Protein AF-A0A3B9J955-F1 (afdb_monomer)

Solvent-accessible surface area (backbone atoms only — not comparable to full-atom values): 14563 Å² total; per-residue (Å²): 108,70,69,57,52,50,30,52,55,47,22,48,53,43,47,52,30,45,74,72,68,44,49,67,67,52,26,60,61,41,48,75,82,28,93,56,52,72,60,93,78,62,42,24,24,39,87,41,79,37,23,53,52,38,15,40,46,40,42,71,52,51,47,56,53,36,51,45,70,68,68,47,76,81,84,42,76,90,57,52,86,76,79,72,83,64,54,72,67,55,45,49,50,51,44,53,50,49,53,52,50,39,59,46,17,71,23,66,65,25,52,50,51,35,53,51,51,50,51,51,46,42,68,72,73,25,51,70,57,49,53,51,51,50,49,59,56,53,52,30,71,52,86,53,96,87,56,55,73,66,58,44,49,52,40,34,50,56,50,52,49,49,50,51,50,52,50,50,52,51,48,50,51,48,54,65,47,53,75,36,72,79,54,43,40,68,78,71,50,64,74,90,41,68,66,61,27,35,47,69,56,69,44,35,64,45,51,33,47,55,58,1,35,56,58,17,22,72,76,31,70,93,59,33,33,48,74,66,86,66,17,78,39,17,70,85,42,32,57,64,68,46,53,74,67,31,70,70,52,48,43,55,70,38,95,84,48,85,61,75,70,77,103

Sequence (263 aa):
MVGLVGHLIWGGIQFIGLNTGHRDQLREIQEIFSVRGLVKNKRISGFTFEPSWLASQLATLYLPWLVAALLGRWTMDFRRSSVNGLSSLVNLFFLLASLAALLATYSRAGLAVTALAAGITVLIAGRPFLQSAWGWFLAGFRCSVTQSRLGWIQAAGGRALLIIVVVAVLAGAGIFLSDKGYIARLWTSDMSDFWGYVSSASLGPRLAYAAGAMPAFNANPLTGVGLGASGFWIYPNMPDELLMGQPEIAQALAPNSGLFPNP

Radius of gyration: 22.45 Å; Cα contacts (8 Å, |Δi|>4): 234; chains: 1; bounding box: 64×45×58 Å

pLDDT: mean 77.64, std 12.37, range [39.94, 95.12]

Structure (mmCIF, N/CA/C/O backbone):
data_AF-A0A3B9J955-F1
#
_entry.id   AF-A0A3B9J955-F1
#
loop_
_atom_site.group_PDB
_atom_site.id
_atom_site.type_symbol
_atom_site.label_atom_id
_atom_site.label_alt_id
_atom_site.label_comp_id
_atom_site.label_asym_id
_atom_site.label_entity_id
_atom_site.label_seq_id
_atom_site.pdbx_PDB_ins_code
_atom_site.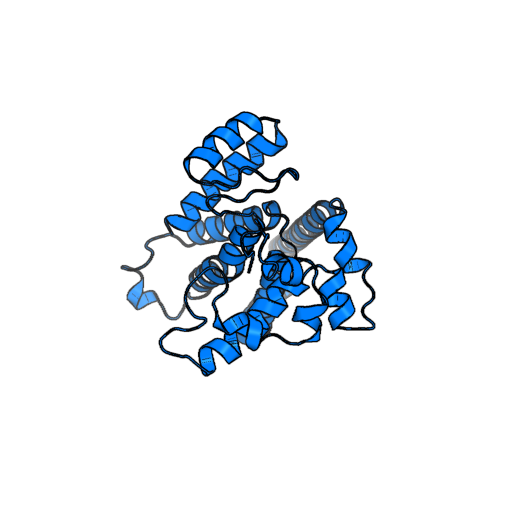Cartn_x
_atom_site.Cartn_y
_atom_site.Cartn_z
_atom_site.occupancy
_atom_site.B_iso_or_equiv
_atom_site.auth_seq_id
_atom_site.auth_comp_id
_atom_site.auth_asym_id
_atom_site.auth_atom_id
_atom_site.pdbx_PDB_model_num
ATOM 1 N N . MET A 1 1 ? -8.362 10.059 -8.387 1.00 70.44 1 MET A N 1
ATOM 2 C CA . MET A 1 1 ? -7.030 10.363 -7.810 1.00 70.44 1 MET A CA 1
ATOM 3 C C . MET A 1 1 ? -7.077 11.295 -6.594 1.00 70.44 1 MET A C 1
ATOM 5 O O . MET A 1 1 ? -6.192 11.175 -5.762 1.00 70.44 1 MET A O 1
ATOM 9 N N . VAL A 1 2 ? -8.089 12.165 -6.429 1.00 80.25 2 VAL A N 1
ATOM 10 C CA . VAL A 1 2 ? -8.189 13.091 -5.272 1.00 80.25 2 VAL A CA 1
ATOM 11 C C . VAL A 1 2 ? -8.091 12.374 -3.916 1.00 80.25 2 VAL A C 1
ATOM 13 O O . VAL A 1 2 ? -7.301 12.784 -3.073 1.00 80.25 2 VAL A O 1
ATOM 16 N N . GLY A 1 3 ? -8.802 11.252 -3.739 1.00 86.00 3 GLY A N 1
ATOM 17 C CA . GLY A 1 3 ? -8.707 10.438 -2.518 1.00 86.00 3 GLY A CA 1
ATOM 18 C C . GLY A 1 3 ? -7.288 9.930 -2.236 1.00 86.00 3 GLY A C 1
ATOM 19 O O . GLY A 1 3 ? -6.789 10.091 -1.127 1.00 86.00 3 GLY A O 1
ATOM 20 N N . LEU A 1 4 ? -6.595 9.401 -3.254 1.00 89.50 4 LEU A N 1
ATOM 21 C CA . LEU A 1 4 ? -5.204 8.949 -3.128 1.00 89.50 4 LEU A CA 1
ATOM 22 C C . LEU A 1 4 ? -4.278 10.087 -2.695 1.00 89.50 4 LEU A C 1
ATOM 24 O O . LEU A 1 4 ? -3.493 9.914 -1.770 1.00 89.50 4 LEU A O 1
ATOM 28 N N . VAL A 1 5 ? -4.384 11.249 -3.341 1.00 91.94 5 VAL A N 1
ATOM 29 C CA . VAL A 1 5 ? -3.576 12.428 -2.998 1.00 91.94 5 VAL A CA 1
ATOM 30 C C . VAL A 1 5 ? -3.794 12.813 -1.536 1.00 91.94 5 VAL A C 1
ATOM 32 O O . VAL A 1 5 ? -2.820 12.995 -0.810 1.00 91.94 5 VAL A O 1
ATOM 35 N N . GLY A 1 6 ? -5.049 12.842 -1.080 1.00 92.88 6 GLY A N 1
ATOM 36 C CA . GLY A 1 6 ? -5.376 13.071 0.326 1.00 92.88 6 GLY A CA 1
ATOM 37 C C . GLY A 1 6 ? -4.698 12.058 1.251 1.00 92.88 6 GLY A C 1
ATOM 38 O O . GLY A 1 6 ? -4.007 12.451 2.192 1.00 92.88 6 GLY A O 1
ATOM 39 N N . HIS A 1 7 ? -4.827 10.758 0.964 1.00 93.69 7 HIS A N 1
ATOM 40 C CA . HIS A 1 7 ? -4.182 9.710 1.762 1.00 93.69 7 HIS A CA 1
ATOM 41 C C . HIS A 1 7 ? -2.662 9.858 1.824 1.00 93.69 7 HIS A C 1
ATOM 43 O O . HIS A 1 7 ? -2.090 9.655 2.892 1.00 93.69 7 HIS A O 1
ATOM 49 N N . LEU A 1 8 ? -2.014 10.211 0.714 1.00 94.62 8 LEU A N 1
ATOM 50 C CA . LEU A 1 8 ? -0.560 10.358 0.653 1.00 94.62 8 LEU A CA 1
ATOM 51 C C . LEU A 1 8 ? -0.073 11.599 1.403 1.00 94.62 8 LEU A C 1
ATOM 53 O O . LEU A 1 8 ? 0.898 11.504 2.149 1.00 94.62 8 LEU A O 1
ATOM 57 N N . ILE A 1 9 ? -0.754 12.739 1.251 1.00 95.12 9 ILE A N 1
ATOM 58 C CA . ILE A 1 9 ? -0.397 13.978 1.955 1.00 95.12 9 ILE A CA 1
ATOM 59 C C . ILE A 1 9 ? -0.565 13.782 3.459 1.00 95.12 9 ILE A C 1
ATOM 61 O O . ILE A 1 9 ? 0.386 13.949 4.222 1.00 95.12 9 ILE A O 1
ATOM 65 N N . TRP A 1 10 ? -1.762 13.384 3.891 1.00 94.94 10 TRP A N 1
ATOM 66 C CA . TRP A 1 10 ? -2.041 13.237 5.313 1.00 94.94 10 TRP A CA 1
ATOM 67 C C . TRP A 1 10 ? -1.270 12.063 5.929 1.00 94.94 10 TRP A C 1
ATOM 69 O O . TRP A 1 10 ? -0.715 12.189 7.017 1.00 94.94 10 TRP A O 1
ATOM 79 N N . GLY A 1 11 ? -1.129 10.951 5.204 1.00 93.12 11 GLY A N 1
ATOM 80 C CA . GLY A 1 11 ? -0.279 9.833 5.612 1.00 93.12 11 GLY A CA 1
ATOM 81 C C . GLY A 1 11 ? 1.195 10.225 5.750 1.00 93.12 11 GLY A C 1
ATOM 82 O O . GLY A 1 11 ? 1.851 9.792 6.693 1.00 93.12 11 GLY A O 1
ATOM 83 N N . GLY A 1 12 ? 1.712 11.091 4.874 1.00 93.88 12 GLY A N 1
ATOM 84 C CA . GLY A 1 12 ? 3.063 11.646 4.986 1.00 93.88 12 GLY A CA 1
ATOM 85 C C . GLY A 1 12 ? 3.238 12.525 6.227 1.00 93.88 12 GLY A C 1
ATOM 86 O O . GLY A 1 12 ? 4.208 12.357 6.968 1.00 93.88 12 GLY A O 1
ATOM 87 N N . ILE A 1 13 ? 2.268 13.401 6.507 1.00 94.62 13 ILE A N 1
ATOM 88 C CA . ILE A 1 13 ? 2.248 14.234 7.722 1.00 94.62 13 ILE A CA 1
ATOM 89 C C . ILE A 1 13 ? 2.219 13.353 8.979 1.00 94.62 13 ILE A C 1
ATOM 91 O O . ILE A 1 13 ? 3.030 13.549 9.887 1.00 94.62 13 ILE A O 1
ATOM 95 N N . GLN A 1 14 ? 1.351 12.335 9.006 1.00 93.75 14 GLN A N 1
ATOM 96 C CA . GLN A 1 14 ? 1.303 11.352 10.089 1.00 93.75 14 GLN A CA 1
ATOM 97 C C . GLN A 1 14 ? 2.641 10.622 10.247 1.00 93.75 14 GLN A C 1
ATOM 99 O O . GLN A 1 14 ? 3.125 10.477 11.366 1.00 93.75 14 GLN A O 1
ATOM 104 N N . PHE A 1 15 ? 3.259 10.175 9.149 1.00 92.69 15 PHE A N 1
ATOM 105 C CA . PHE A 1 15 ? 4.535 9.462 9.194 1.00 92.69 15 PHE A CA 1
ATOM 106 C C . PHE A 1 15 ? 5.625 10.316 9.842 1.00 92.69 15 PHE A C 1
ATOM 108 O O . PHE A 1 15 ? 6.307 9.854 10.758 1.00 92.69 15 PHE A O 1
ATOM 115 N N . ILE A 1 16 ? 5.771 11.566 9.403 1.00 93.12 16 ILE A N 1
ATOM 116 C CA . ILE A 1 16 ? 6.787 12.478 9.935 1.00 93.12 16 ILE A CA 1
ATOM 117 C C . ILE A 1 16 ? 6.486 12.792 11.403 1.00 93.12 16 ILE A C 1
ATOM 119 O O . ILE A 1 16 ? 7.344 12.569 12.256 1.00 93.12 16 ILE A O 1
ATOM 123 N N . GLY A 1 17 ? 5.270 13.242 11.723 1.00 91.81 17 GLY A N 1
ATOM 124 C CA . GLY A 1 17 ? 4.927 13.664 13.083 1.00 91.81 17 GLY A CA 1
ATOM 125 C C . GLY A 1 17 ? 4.968 12.523 14.108 1.00 91.81 17 GLY A C 1
ATOM 126 O O . GLY A 1 17 ? 5.446 12.718 15.224 1.00 91.81 17 GLY A O 1
ATOM 127 N N . LEU A 1 18 ? 4.574 11.299 13.737 1.00 90.62 18 LEU A N 1
ATOM 128 C CA . LEU A 1 18 ? 4.667 10.134 14.630 1.00 90.62 18 LEU A CA 1
ATOM 129 C C . LEU A 1 18 ? 6.119 9.711 14.905 1.00 90.62 18 LEU A C 1
ATOM 131 O O . LEU A 1 18 ? 6.402 9.147 15.967 1.00 90.62 18 LEU A O 1
ATOM 135 N N . ASN A 1 19 ? 7.040 9.968 13.972 1.00 89.06 19 ASN A N 1
ATOM 136 C CA . ASN A 1 19 ? 8.459 9.669 14.154 1.00 89.06 19 ASN A CA 1
ATOM 137 C C . ASN A 1 19 ? 9.224 10.792 14.869 1.00 89.06 19 ASN A C 1
ATOM 139 O O . ASN A 1 19 ? 10.205 10.488 15.543 1.00 89.06 19 ASN A O 1
ATOM 143 N N . THR A 1 20 ? 8.748 12.039 14.807 1.00 90.94 20 THR A N 1
ATOM 144 C CA . THR A 1 20 ? 9.353 13.203 15.486 1.00 90.94 20 THR A CA 1
ATOM 145 C C . THR A 1 20 ? 8.732 13.539 16.847 1.00 90.94 20 THR A C 1
ATOM 147 O O . THR A 1 20 ? 9.185 14.472 17.498 1.00 90.94 20 THR A O 1
ATOM 150 N N . GLY A 1 21 ? 7.725 12.786 17.305 1.00 88.69 21 GLY A N 1
ATOM 151 C CA . GLY A 1 21 ? 7.144 12.931 18.649 1.00 88.69 21 GLY A CA 1
ATOM 152 C C . GLY A 1 21 ? 5.895 13.816 18.740 1.00 88.69 21 GLY A C 1
ATOM 153 O O . GLY A 1 21 ? 5.381 14.017 19.833 1.00 88.69 21 GLY A O 1
ATOM 154 N N . HIS A 1 22 ? 5.344 14.272 17.617 1.00 91.19 22 HIS A N 1
ATOM 155 C CA . HIS A 1 22 ? 4.172 15.157 17.550 1.00 91.19 22 HIS A CA 1
ATOM 156 C C . HIS A 1 22 ? 2.839 14.386 17.551 1.00 91.19 22 HIS A C 1
ATOM 158 O O . HIS A 1 22 ? 1.935 14.660 16.761 1.00 91.19 22 HIS A O 1
ATOM 164 N N . ARG A 1 23 ? 2.718 13.339 18.379 1.00 90.06 23 ARG A N 1
ATOM 165 C CA . ARG A 1 23 ? 1.520 12.478 18.369 1.00 90.06 23 ARG A CA 1
ATOM 166 C C . ARG A 1 23 ? 0.262 13.245 18.768 1.00 90.06 23 ARG A C 1
ATOM 168 O O . ARG A 1 23 ? -0.776 13.011 18.156 1.00 90.06 23 ARG A O 1
ATOM 175 N N . ASP A 1 24 ? 0.337 14.076 19.801 1.00 89.56 24 ASP A N 1
ATOM 176 C CA . ASP A 1 24 ? -0.857 14.691 20.383 1.00 89.56 24 ASP A CA 1
ATOM 177 C C . ASP A 1 24 ? -1.499 15.681 19.410 1.00 89.56 24 ASP A C 1
ATOM 179 O O . ASP A 1 24 ? -2.698 15.581 19.162 1.00 89.56 24 ASP A O 1
ATOM 183 N N . GLN A 1 25 ? -0.690 16.499 18.726 1.00 91.81 25 GLN A N 1
ATOM 184 C CA . GLN A 1 25 ? -1.178 17.414 17.688 1.00 91.81 25 GLN A CA 1
ATOM 185 C C . GLN A 1 25 ? -1.801 16.651 16.513 1.00 91.81 25 GLN A C 1
ATOM 187 O O . GLN A 1 25 ? -2.858 17.013 16.001 1.00 91.81 25 GLN A O 1
ATOM 192 N N . LEU A 1 26 ? -1.159 15.561 16.077 1.00 92.06 26 LEU A N 1
ATOM 193 C CA . LEU A 1 26 ? -1.706 14.743 14.997 1.00 92.06 26 LEU A CA 1
ATOM 194 C C . LEU A 1 26 ? -3.015 14.056 15.403 1.00 92.06 26 LEU A C 1
ATOM 196 O O . LEU A 1 26 ? -3.885 13.859 14.555 1.00 92.06 26 LEU A O 1
ATOM 200 N N . ARG A 1 27 ? -3.150 13.663 16.674 1.00 89.31 27 ARG A N 1
ATOM 201 C CA . ARG A 1 27 ? -4.372 13.054 17.202 1.00 89.31 27 ARG A CA 1
ATOM 202 C C . ARG A 1 27 ? -5.512 14.065 17.210 1.00 89.31 27 ARG A C 1
ATOM 204 O O . ARG A 1 27 ? -6.573 13.721 16.708 1.00 89.31 27 ARG A O 1
ATOM 211 N N . GLU A 1 28 ? -5.276 15.281 17.695 1.00 90.88 28 GLU A N 1
ATOM 212 C CA . GLU A 1 28 ? -6.280 16.353 17.689 1.00 90.88 28 GLU A CA 1
ATOM 213 C C . GLU A 1 28 ? -6.815 16.604 16.276 1.00 90.88 28 GLU A C 1
ATOM 215 O O . GLU A 1 28 ? -8.023 16.643 16.071 1.00 90.88 28 GLU A O 1
ATOM 220 N N . ILE A 1 29 ? -5.928 16.673 15.277 1.00 90.56 29 ILE A N 1
ATOM 221 C CA . ILE A 1 29 ? -6.333 16.840 13.874 1.00 90.56 29 ILE A CA 1
ATOM 222 C C . ILE A 1 29 ? -7.110 15.617 13.364 1.00 90.56 29 ILE A C 1
ATOM 224 O O . ILE A 1 29 ? -8.123 15.774 12.686 1.00 90.56 29 ILE A O 1
ATOM 228 N N . GLN A 1 30 ? -6.653 14.398 13.675 1.00 88.88 30 GLN A N 1
ATOM 229 C CA . GLN A 1 30 ? -7.325 13.160 13.261 1.00 88.88 30 GLN A CA 1
ATOM 230 C C . GLN A 1 30 ? -8.743 13.067 13.843 1.00 88.88 30 GLN A C 1
ATOM 232 O O . GLN A 1 30 ? -9.658 12.606 13.162 1.00 88.88 30 GLN A O 1
ATOM 237 N N . GLU A 1 31 ? -8.932 13.515 15.082 1.00 89.50 31 GLU A N 1
ATOM 238 C CA . GLU A 1 31 ? -10.207 13.454 15.804 1.00 89.50 31 GLU A CA 1
ATOM 239 C C . GLU A 1 31 ? -11.261 14.429 15.258 1.00 89.50 31 GLU A C 1
ATOM 241 O O . GLU A 1 31 ? -12.451 14.214 15.478 1.00 89.50 31 GLU A O 1
ATOM 246 N N . ILE A 1 32 ? -10.865 15.415 14.440 1.00 89.31 32 ILE A N 1
ATOM 247 C CA . ILE A 1 32 ? -11.804 16.294 13.716 1.00 89.31 32 ILE A CA 1
ATOM 248 C C . ILE A 1 32 ? -12.674 15.492 12.734 1.00 89.31 32 ILE A C 1
ATOM 250 O O . ILE A 1 32 ? -13.824 15.854 12.488 1.00 89.31 32 ILE A O 1
ATOM 254 N N . PHE A 1 33 ? -12.145 14.407 12.157 1.00 86.50 33 PHE A N 1
ATOM 255 C CA . PHE A 1 33 ? -12.839 13.628 11.121 1.00 86.50 33 PHE A CA 1
ATOM 256 C C . PHE A 1 33 ? -12.856 12.109 11.365 1.00 86.50 33 PHE A C 1
ATOM 258 O O . PHE A 1 33 ? -13.441 11.375 10.569 1.00 86.50 33 PHE A O 1
ATOM 265 N N . SER A 1 34 ? -12.235 11.605 12.436 1.00 83.12 34 SER A N 1
ATOM 266 C CA . SER A 1 34 ? -12.202 10.178 12.782 1.00 83.12 34 SER A CA 1
ATOM 267 C C . SER A 1 34 ? -12.346 9.966 14.285 1.00 83.12 34 SER A C 1
ATOM 269 O O . SER A 1 34 ? -11.490 10.367 15.062 1.00 83.12 34 SER A O 1
ATOM 271 N N . VAL A 1 35 ? -13.381 9.228 14.692 1.00 81.19 35 VAL A N 1
ATOM 272 C CA . VAL A 1 35 ? -13.652 8.900 16.109 1.00 81.19 35 VAL A CA 1
ATOM 273 C C . VAL A 1 35 ? -12.543 8.036 16.722 1.00 81.19 35 VAL A C 1
ATOM 275 O O . VAL A 1 35 ? -12.249 8.105 17.913 1.00 81.19 35 VAL A O 1
ATOM 278 N N . ARG A 1 36 ? -11.899 7.207 15.898 1.00 72.62 36 ARG A N 1
ATOM 279 C CA . ARG A 1 36 ? -10.735 6.416 16.287 1.00 72.62 36 ARG A CA 1
ATOM 280 C C . ARG A 1 36 ? -9.501 7.260 16.016 1.00 72.62 36 ARG A C 1
ATOM 282 O O . ARG A 1 36 ? -9.126 7.446 14.858 1.00 72.62 36 ARG A O 1
ATOM 289 N N . GLY A 1 37 ? -8.916 7.815 17.072 1.00 78.75 37 GLY A N 1
ATOM 290 C CA . GLY A 1 37 ? -7.660 8.558 16.992 1.00 78.75 37 GLY A CA 1
ATOM 291 C C . GLY A 1 37 ? -6.485 7.697 16.497 1.00 78.75 37 GLY A C 1
ATOM 292 O O . GLY A 1 37 ? -6.635 6.569 16.020 1.00 78.75 37 GLY A O 1
ATOM 293 N N . LEU A 1 38 ? -5.262 8.215 16.619 1.00 82.56 38 LEU A N 1
ATOM 294 C CA . LEU A 1 38 ? -4.073 7.550 16.075 1.00 82.56 38 LEU A CA 1
ATOM 295 C C . LEU A 1 38 ? -3.648 6.308 16.869 1.00 82.56 38 LEU A C 1
ATOM 297 O O . LEU A 1 38 ? -3.547 6.313 18.096 1.00 82.56 38 LEU A O 1
ATOM 301 N N . VAL A 1 39 ? -3.293 5.244 16.144 1.00 78.06 39 VAL A N 1
ATOM 302 C CA . VAL A 1 39 ? -2.825 3.983 16.737 1.00 78.06 39 VAL A CA 1
ATOM 303 C C . VAL A 1 39 ? -1.480 4.179 17.451 1.00 78.06 39 VAL A C 1
ATOM 305 O O . VAL A 1 39 ? -0.583 4.876 16.964 1.00 78.06 39 VAL A O 1
ATOM 308 N N . LYS A 1 40 ? -1.290 3.491 18.588 1.00 71.31 40 LYS A N 1
ATOM 309 C CA . LYS A 1 40 ? -0.097 3.613 19.448 1.00 71.31 40 LYS A CA 1
ATOM 310 C C . LYS A 1 40 ? 1.244 3.243 18.780 1.00 71.31 40 LYS A C 1
ATOM 312 O O . LYS A 1 40 ? 2.287 3.703 19.241 1.00 71.31 40 LYS A O 1
ATOM 317 N N . ASN A 1 41 ? 1.243 2.573 17.629 1.00 75.81 41 ASN A N 1
ATOM 318 C CA . ASN A 1 41 ? 2.437 1.939 17.049 1.00 75.81 41 ASN A CA 1
ATOM 319 C C . ASN A 1 41 ? 3.112 2.731 15.909 1.00 75.81 41 ASN A C 1
ATOM 321 O O . ASN A 1 41 ? 3.697 2.122 15.018 1.00 75.81 41 ASN A O 1
ATOM 325 N N . LYS A 1 42 ? 3.007 4.070 15.897 1.00 84.25 42 LYS A N 1
ATOM 326 C CA . LYS A 1 42 ? 3.572 4.948 14.843 1.00 84.25 42 LYS A CA 1
ATOM 327 C C . LYS A 1 42 ? 3.167 4.539 13.410 1.00 84.25 42 LYS A C 1
ATOM 329 O O . LYS A 1 42 ? 3.936 4.684 12.467 1.00 84.25 42 LYS A O 1
ATOM 334 N N . ARG A 1 43 ? 1.961 3.983 13.265 1.00 87.75 43 ARG A N 1
ATOM 335 C CA . ARG A 1 43 ? 1.381 3.533 11.993 1.00 87.75 43 ARG A CA 1
ATOM 336 C C . ARG A 1 43 ? 0.581 4.662 11.371 1.00 87.75 43 ARG A C 1
ATOM 338 O O . ARG A 1 43 ? -0.171 5.317 12.092 1.00 87.75 43 ARG A O 1
ATOM 345 N N . ILE A 1 44 ? 0.675 4.821 10.057 1.00 91.69 44 ILE A N 1
ATOM 346 C CA . ILE A 1 44 ? -0.154 5.795 9.340 1.00 91.69 44 ILE A CA 1
ATOM 347 C C . ILE A 1 44 ? -1.489 5.173 8.931 1.00 91.69 44 ILE A C 1
ATOM 349 O O . ILE A 1 44 ? -1.536 4.015 8.515 1.00 91.69 44 ILE A O 1
ATOM 353 N N . SER A 1 45 ? -2.568 5.940 9.043 1.00 90.06 45 SER A N 1
ATOM 354 C CA . SER A 1 45 ? -3.918 5.577 8.594 1.00 90.06 45 SER A CA 1
ATOM 355 C C . SER A 1 45 ? -4.429 6.469 7.465 1.00 90.06 45 SER A C 1
ATOM 357 O O . SER A 1 45 ? -5.426 6.138 6.819 1.00 90.06 45 SER A O 1
ATOM 359 N N . GLY A 1 46 ? -3.760 7.591 7.188 1.00 90.88 46 GLY A N 1
ATOM 360 C CA . GLY A 1 46 ? -4.310 8.631 6.328 1.00 90.88 46 GLY A CA 1
ATOM 361 C C . GLY A 1 46 ? -5.732 8.986 6.780 1.00 90.88 46 GLY A C 1
ATOM 362 O O . GLY A 1 46 ? -6.015 9.064 7.974 1.00 90.88 46 GLY A O 1
ATOM 363 N N . PHE A 1 47 ? -6.637 9.179 5.819 1.00 90.38 47 PHE A N 1
ATOM 364 C CA . PHE A 1 47 ? -8.055 9.457 6.086 1.00 90.38 47 PHE A CA 1
ATOM 365 C C . PHE A 1 47 ? -8.895 8.221 6.437 1.00 90.38 47 PHE A C 1
ATOM 367 O O . PHE A 1 47 ? -10.107 8.325 6.581 1.00 90.38 47 PHE A O 1
ATOM 374 N N . THR A 1 48 ? -8.286 7.040 6.548 1.00 87.19 48 THR A N 1
ATOM 375 C CA . THR A 1 48 ? -9.030 5.836 6.936 1.00 87.19 48 THR A CA 1
ATOM 376 C C . THR A 1 48 ? -9.089 5.681 8.452 1.00 87.19 48 THR A C 1
ATOM 378 O O . THR A 1 48 ? -8.242 6.197 9.184 1.00 87.19 48 THR A O 1
ATOM 381 N N . PHE A 1 49 ? -10.083 4.920 8.911 1.00 82.69 49 PHE A N 1
ATOM 382 C CA . PHE A 1 49 ? -10.308 4.628 10.325 1.00 82.69 49 PHE A CA 1
ATOM 383 C C . PHE A 1 49 ? -9.161 3.830 10.968 1.00 82.69 49 PHE A C 1
ATOM 385 O O . PHE A 1 49 ? -8.873 3.984 12.153 1.00 82.69 49 PHE A O 1
ATOM 392 N N . GLU A 1 50 ? -8.469 2.991 10.189 1.00 84.31 50 GLU A N 1
ATOM 393 C CA . GLU A 1 50 ? -7.321 2.209 10.642 1.00 84.31 50 GLU A CA 1
ATOM 394 C C . GLU A 1 50 ? -6.202 2.152 9.593 1.00 84.31 50 GLU A C 1
ATOM 396 O O . GLU A 1 50 ? -6.482 2.026 8.403 1.00 84.31 50 GLU A O 1
ATOM 401 N N . PRO A 1 51 ? -4.924 2.044 10.005 1.00 87.38 51 PRO A N 1
ATOM 402 C CA . PRO A 1 51 ? -3.806 1.771 9.091 1.00 87.38 51 PRO A CA 1
ATOM 403 C C . PRO A 1 51 ? -4.036 0.584 8.153 1.00 87.38 51 PRO A C 1
ATOM 405 O O . PRO A 1 51 ? -3.597 0.554 7.006 1.00 87.38 51 PRO A O 1
ATOM 408 N N . SER A 1 52 ? -4.734 -0.422 8.661 1.00 83.69 52 SER A N 1
ATOM 409 C CA . SER A 1 52 ? -5.018 -1.649 7.944 1.00 83.69 52 SER A CA 1
ATOM 410 C C . SER A 1 52 ? -6.021 -1.446 6.794 1.00 83.69 52 SER A C 1
ATOM 412 O O . SER A 1 52 ? -5.936 -2.178 5.810 1.00 83.69 52 SER A O 1
ATOM 414 N N . TRP A 1 53 ? -6.911 -0.450 6.896 1.00 85.56 53 TRP A N 1
ATOM 415 C CA . TRP A 1 53 ? -7.897 -0.080 5.876 1.00 85.56 53 TRP A CA 1
ATOM 416 C C . TRP A 1 53 ? -7.250 0.721 4.755 1.00 85.56 53 TRP A C 1
ATOM 418 O O . TRP A 1 53 ? -7.488 0.426 3.585 1.00 85.56 53 TRP A O 1
ATOM 428 N N . LEU A 1 54 ? -6.374 1.674 5.098 1.00 89.88 54 LEU A N 1
ATOM 429 C CA . LEU A 1 54 ? -5.546 2.366 4.110 1.00 89.88 54 LEU A CA 1
ATOM 430 C C . LEU A 1 54 ? -4.759 1.359 3.270 1.00 89.88 54 LEU A C 1
ATOM 432 O O . LEU A 1 54 ? -4.755 1.442 2.046 1.00 89.88 54 LEU A O 1
ATOM 436 N N . ALA A 1 55 ? -4.142 0.373 3.921 1.00 89.06 55 ALA A N 1
ATOM 437 C CA . ALA A 1 55 ? -3.402 -0.665 3.223 1.00 89.06 55 ALA A CA 1
ATOM 438 C C . ALA A 1 55 ? -4.280 -1.460 2.250 1.00 89.06 55 ALA A C 1
ATOM 440 O O . ALA A 1 55 ? -3.868 -1.689 1.116 1.00 89.06 55 ALA A O 1
ATOM 441 N N . SER A 1 56 ? -5.493 -1.840 2.666 1.00 83.56 56 SER A N 1
ATOM 442 C CA . SER A 1 56 ? -6.444 -2.525 1.788 1.00 83.56 56 SER A CA 1
ATOM 443 C C . SER A 1 56 ? -6.835 -1.653 0.595 1.00 83.56 56 SER A C 1
ATOM 445 O O . SER A 1 56 ? -6.765 -2.132 -0.529 1.00 83.56 56 SER A O 1
ATOM 447 N N . GLN A 1 57 ? -7.164 -0.372 0.799 1.00 87.56 57 GLN A N 1
ATOM 448 C CA . GLN A 1 57 ? -7.507 0.542 -0.301 1.00 87.56 57 GLN A CA 1
ATOM 449 C C . GLN A 1 57 ? -6.342 0.744 -1.280 1.00 87.56 57 GLN A C 1
ATOM 451 O O . GLN A 1 57 ? -6.546 0.779 -2.493 1.00 87.56 57 GLN A O 1
ATOM 456 N N . LEU A 1 58 ? -5.109 0.854 -0.778 1.00 90.56 58 LEU A N 1
ATOM 457 C CA . LEU A 1 58 ? -3.920 0.913 -1.629 1.00 90.56 58 LEU A CA 1
ATOM 458 C C . LEU A 1 58 ? -3.768 -0.379 -2.443 1.00 90.56 58 LEU A C 1
ATOM 460 O O . LEU A 1 58 ? -3.578 -0.303 -3.654 1.00 90.56 58 LEU A O 1
ATOM 464 N N . ALA A 1 59 ? -3.904 -1.539 -1.798 1.00 87.50 59 ALA A N 1
ATOM 465 C CA . ALA A 1 59 ? -3.725 -2.852 -2.412 1.00 87.50 59 ALA A CA 1
ATOM 466 C C . ALA A 1 59 ? -4.777 -3.182 -3.482 1.00 87.50 59 ALA A C 1
ATOM 468 O O . ALA A 1 59 ? -4.426 -3.678 -4.550 1.00 87.50 59 ALA A O 1
ATOM 469 N N . THR A 1 60 ? -6.058 -2.932 -3.201 1.00 81.69 60 THR A N 1
ATOM 470 C CA . THR A 1 60 ? -7.171 -3.378 -4.056 1.00 81.69 60 THR A CA 1
ATOM 471 C C . THR A 1 60 ? -7.609 -2.330 -5.066 1.00 81.69 60 THR A C 1
ATOM 473 O O . THR A 1 60 ? -7.989 -2.685 -6.180 1.00 81.69 60 THR A O 1
ATOM 476 N N . LEU A 1 61 ? -7.554 -1.047 -4.703 1.00 84.75 61 LEU A N 1
ATOM 477 C CA . LEU A 1 61 ? -8.007 0.039 -5.563 1.00 84.75 61 LEU A CA 1
ATOM 478 C C . LEU A 1 61 ? -6.816 0.714 -6.242 1.00 84.75 61 LEU A C 1
ATOM 480 O O . LEU A 1 61 ? -6.657 0.617 -7.453 1.00 84.75 61 LEU A O 1
ATOM 484 N N . TYR A 1 62 ? -5.958 1.405 -5.495 1.00 88.69 62 TYR A N 1
ATOM 485 C CA . TYR A 1 62 ? -5.033 2.355 -6.119 1.00 88.69 62 TYR A CA 1
ATOM 486 C C . TYR A 1 62 ? -3.879 1.699 -6.890 1.00 88.69 62 TYR A C 1
ATOM 488 O O 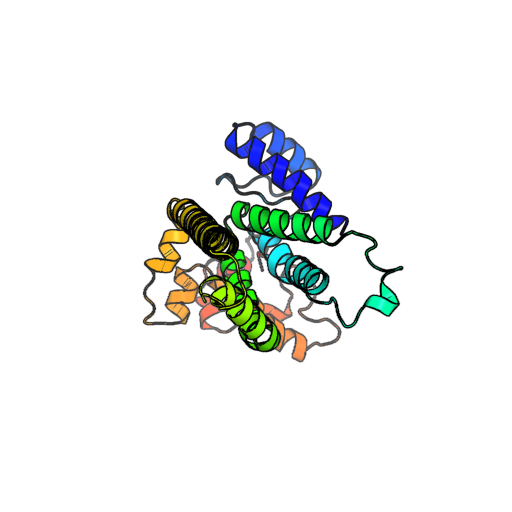. TYR A 1 62 ? -3.601 2.106 -8.020 1.00 88.69 62 TYR A O 1
ATOM 496 N N . LEU A 1 63 ? -3.215 0.689 -6.320 1.00 89.19 63 LEU A N 1
ATOM 497 C CA . LEU A 1 63 ? -2.046 0.056 -6.941 1.00 89.19 63 LEU A CA 1
ATOM 498 C C . LEU A 1 63 ? -2.373 -0.625 -8.283 1.00 89.19 63 LEU A C 1
ATOM 500 O O . LEU A 1 63 ? -1.649 -0.349 -9.243 1.00 89.19 63 LEU A O 1
ATOM 504 N N . PRO A 1 64 ? -3.451 -1.425 -8.427 1.00 85.19 64 PRO A N 1
ATOM 505 C CA . PRO A 1 64 ? -3.809 -2.016 -9.717 1.00 85.19 64 PRO A CA 1
ATOM 506 C C . PRO A 1 64 ? -4.038 -0.967 -10.810 1.00 85.19 64 PRO A C 1
ATOM 508 O O . PRO A 1 64 ? -3.520 -1.112 -11.917 1.00 85.19 64 PRO A O 1
ATOM 511 N N . TRP A 1 65 ? -4.739 0.130 -10.492 1.00 82.81 65 TRP A N 1
ATOM 512 C CA . TRP A 1 65 ? -4.982 1.224 -11.440 1.00 82.81 65 TRP A CA 1
ATOM 513 C C . TRP A 1 65 ? -3.696 1.959 -11.835 1.00 82.81 65 TRP A C 1
ATOM 515 O O . TRP A 1 65 ? -3.512 2.272 -13.011 1.00 82.81 65 TRP A O 1
ATOM 525 N N . LEU A 1 66 ? -2.789 2.213 -10.886 1.00 85.62 66 LEU A N 1
ATOM 526 C CA . LEU A 1 66 ? -1.504 2.869 -11.158 1.00 85.62 66 LEU A CA 1
ATOM 527 C C . LEU A 1 66 ? -0.583 1.989 -12.011 1.00 85.62 66 LEU A C 1
ATOM 529 O O . LEU A 1 66 ? 0.037 2.478 -12.957 1.00 85.62 66 LEU A O 1
ATOM 533 N N . VAL A 1 67 ? -0.533 0.686 -11.725 1.00 82.25 67 VAL A N 1
ATOM 534 C CA . VAL A 1 67 ? 0.222 -0.288 -12.524 1.00 82.25 67 VAL A CA 1
ATOM 535 C C . VAL A 1 67 ? -0.361 -0.390 -13.934 1.00 82.25 67 VAL A C 1
ATOM 537 O O . VAL A 1 67 ? 0.385 -0.287 -14.908 1.00 82.25 67 VAL A O 1
ATOM 540 N N . ALA A 1 68 ? -1.685 -0.507 -14.067 1.00 78.12 68 ALA A N 1
ATOM 541 C CA . ALA A 1 68 ? -2.352 -0.531 -15.366 1.00 78.12 68 ALA A CA 1
ATOM 542 C C . ALA A 1 68 ? -2.095 0.755 -16.172 1.00 78.12 68 ALA A C 1
ATOM 544 O O . ALA A 1 68 ? -1.812 0.682 -17.366 1.00 78.12 68 ALA A O 1
ATOM 545 N N . ALA A 1 69 ? -2.113 1.925 -15.526 1.00 76.69 69 ALA A N 1
ATOM 546 C CA . ALA A 1 69 ? -1.819 3.206 -16.171 1.00 76.69 69 ALA A CA 1
ATOM 547 C C . ALA A 1 69 ? -0.363 3.321 -16.663 1.00 76.69 69 ALA A C 1
ATOM 549 O O . ALA A 1 69 ? -0.100 3.998 -17.658 1.00 76.69 69 ALA A O 1
ATOM 550 N N . LEU A 1 70 ? 0.589 2.666 -15.990 1.00 76.12 70 LEU A N 1
ATOM 551 C CA . LEU A 1 70 ? 2.002 2.652 -16.386 1.00 76.12 70 LEU A CA 1
ATOM 552 C C . LEU A 1 70 ? 2.302 1.622 -17.484 1.00 76.12 70 LEU A C 1
ATOM 554 O O . LEU A 1 70 ? 3.089 1.912 -18.391 1.00 76.12 70 LEU A O 1
ATOM 558 N N . LEU A 1 71 ? 1.683 0.440 -17.408 1.00 73.06 71 LEU A N 1
ATOM 559 C CA . LEU A 1 71 ? 1.914 -0.676 -18.333 1.00 73.06 71 LEU A CA 1
ATOM 560 C C . LEU A 1 71 ? 1.068 -0.593 -19.612 1.00 73.06 71 LEU A C 1
ATOM 562 O O . LEU A 1 71 ? 1.510 -1.046 -20.666 1.00 73.06 71 LEU A O 1
ATOM 566 N N . GLY A 1 72 ? -0.126 0.002 -19.548 1.00 64.94 72 GLY A N 1
ATOM 567 C CA . GLY A 1 72 ? -1.128 0.056 -20.621 1.00 64.94 72 GLY A CA 1
ATOM 568 C C . GLY A 1 72 ? -0.797 0.983 -21.796 1.00 64.94 72 GLY A C 1
ATOM 569 O O . GLY A 1 72 ? -1.692 1.633 -22.332 1.00 64.94 72 GLY A O 1
ATOM 570 N N . ARG A 1 73 ? 0.471 1.049 -22.221 1.00 54.94 73 ARG A N 1
ATOM 571 C CA . ARG A 1 73 ? 0.944 1.901 -23.327 1.00 54.94 73 ARG A CA 1
ATOM 572 C C . ARG A 1 73 ? 0.341 1.564 -24.702 1.00 54.94 73 ARG A C 1
ATOM 574 O O . ARG A 1 73 ? 0.529 2.353 -25.612 1.00 54.94 73 ARG A O 1
ATOM 581 N N . TRP A 1 74 ? -0.364 0.440 -24.862 1.00 45.69 74 TRP A N 1
ATOM 582 C CA . TRP A 1 74 ? -0.790 -0.061 -26.179 1.00 45.69 74 TRP A CA 1
ATOM 583 C C . TRP A 1 74 ? -2.299 0.010 -26.473 1.00 45.69 74 TRP A C 1
ATOM 585 O O . TRP A 1 74 ? -2.673 0.050 -27.638 1.00 45.69 74 TRP A O 1
ATOM 595 N N . THR A 1 75 ? -3.182 0.066 -25.472 1.00 44.44 75 THR A N 1
ATOM 596 C CA . THR A 1 75 ? -4.649 -0.008 -25.685 1.00 44.44 75 THR A CA 1
ATOM 597 C C . THR A 1 75 ? -5.408 1.295 -25.422 1.00 44.44 75 THR A C 1
ATOM 599 O O . THR A 1 75 ? -6.598 1.375 -25.708 1.00 44.44 75 THR A O 1
ATOM 602 N N . MET A 1 76 ? -4.755 2.332 -24.888 1.00 42.75 76 MET A N 1
ATOM 603 C CA . MET A 1 76 ? -5.425 3.545 -24.385 1.00 42.75 76 MET A CA 1
ATOM 604 C C . MET A 1 76 ? -4.926 4.852 -25.022 1.00 42.75 76 MET A C 1
ATOM 606 O O . MET A 1 76 ? -5.277 5.931 -24.546 1.00 42.75 76 MET A O 1
ATOM 610 N N . ASP A 1 77 ? -4.162 4.796 -26.117 1.00 43.56 77 ASP A N 1
ATOM 611 C CA . ASP A 1 77 ? -3.737 6.008 -26.838 1.00 43.56 77 ASP A CA 1
ATOM 612 C C . ASP A 1 77 ? -4.921 6.764 -27.478 1.00 43.56 77 ASP A C 1
ATOM 614 O O . ASP A 1 77 ? -4.874 7.985 -27.591 1.00 43.56 77 ASP A O 1
ATOM 618 N N . PHE A 1 78 ? -6.045 6.091 -27.758 1.00 39.94 78 PHE A N 1
ATOM 619 C CA . PHE A 1 78 ? -7.258 6.721 -28.304 1.00 39.94 78 PHE A CA 1
ATOM 620 C C . PHE A 1 78 ? -8.134 7.447 -27.253 1.00 39.94 78 PHE A C 1
ATOM 622 O O . PHE A 1 78 ? -8.900 8.342 -27.594 1.00 39.94 78 PHE A O 1
ATOM 629 N N . ARG A 1 79 ? -8.020 7.119 -25.953 1.00 42.12 79 ARG A N 1
ATOM 630 C CA . ARG A 1 79 ? -8.785 7.761 -24.847 1.00 42.12 79 ARG A CA 1
ATOM 631 C C . ARG A 1 79 ? -7.939 8.692 -23.970 1.00 42.12 79 ARG A C 1
ATOM 633 O O . ARG A 1 79 ? -8.417 9.210 -22.955 1.00 42.12 79 ARG A O 1
ATOM 640 N N . ARG A 1 80 ? -6.681 8.914 -24.360 1.00 44.16 80 ARG A N 1
ATOM 641 C CA . ARG A 1 80 ? -5.627 9.550 -23.555 1.00 44.16 80 ARG A CA 1
ATOM 642 C C . ARG A 1 80 ? -5.925 10.996 -23.141 1.00 44.16 80 ARG A C 1
ATOM 644 O O . ARG A 1 80 ? -5.349 11.465 -22.166 1.00 44.16 80 ARG A O 1
ATOM 651 N N . SER A 1 81 ? -6.854 11.677 -23.816 1.00 43.59 81 SER A N 1
ATOM 652 C CA . SER A 1 81 ? -7.162 13.083 -23.527 1.00 43.59 81 SER A CA 1
ATOM 653 C C . SER A 1 81 ? -8.207 13.320 -22.427 1.00 43.59 81 SER A C 1
ATOM 655 O O . SER A 1 81 ? -8.353 14.466 -22.017 1.00 43.59 81 SER A O 1
ATOM 657 N N . SER A 1 82 ? -8.947 12.310 -21.944 1.00 42.28 82 SER A N 1
ATOM 658 C CA . SER A 1 82 ? -10.141 12.595 -21.118 1.00 42.28 82 SER A CA 1
ATOM 659 C C . SER A 1 82 ? -10.141 12.035 -19.689 1.00 42.28 82 SER A C 1
ATOM 661 O O . SER A 1 82 ? -10.804 12.621 -18.842 1.00 42.28 82 SER A O 1
ATOM 663 N N . VAL A 1 83 ? -9.397 10.966 -19.359 1.00 50.09 83 VAL A N 1
ATOM 664 C CA . VAL A 1 83 ? -9.644 10.268 -18.071 1.00 50.09 83 VAL A CA 1
ATOM 665 C C . VAL A 1 83 ? -8.544 10.419 -17.015 1.00 50.09 83 VAL A C 1
ATOM 667 O O . VAL A 1 83 ? -8.860 10.287 -15.841 1.00 50.09 83 VAL A O 1
ATOM 670 N N . ASN A 1 84 ? -7.287 10.746 -17.352 1.00 51.03 84 ASN A N 1
ATOM 671 C CA . ASN A 1 84 ? -6.280 10.972 -16.297 1.00 51.03 84 ASN A CA 1
ATOM 672 C C . ASN A 1 84 ? -5.193 12.022 -16.549 1.00 51.03 84 ASN A C 1
ATOM 674 O O . ASN A 1 84 ? -4.528 12.317 -15.572 1.00 51.03 84 ASN A O 1
ATOM 678 N N . GLY A 1 85 ? -4.991 12.589 -17.750 1.00 54.44 85 GLY A N 1
ATOM 679 C CA . GLY A 1 85 ? -4.164 13.794 -18.023 1.00 54.44 85 GLY A CA 1
ATOM 680 C C . GLY A 1 85 ? -2.713 13.878 -17.486 1.00 54.44 85 GLY A C 1
ATOM 681 O O . GLY A 1 85 ? -2.004 14.829 -17.794 1.00 54.44 85 GLY A O 1
ATOM 682 N N . LEU A 1 86 ? -2.255 12.921 -16.681 1.00 62.41 86 LEU A N 1
ATOM 683 C CA . LEU A 1 86 ? -1.042 12.968 -15.875 1.00 62.41 86 LEU A CA 1
ATOM 684 C C . LEU A 1 86 ? 0.077 12.249 -16.621 1.00 62.41 86 LEU A C 1
ATOM 686 O O . LEU A 1 86 ? -0.115 11.165 -17.181 1.00 62.41 86 LEU A O 1
ATOM 690 N N . SER A 1 87 ? 1.265 12.852 -16.618 1.00 70.00 87 SER A N 1
ATOM 691 C CA . SER A 1 87 ? 2.440 12.265 -17.257 1.00 70.00 87 SER A CA 1
ATOM 692 C C . SER A 1 87 ? 2.810 10.923 -16.608 1.00 70.00 87 SER A C 1
ATOM 694 O O . SER A 1 87 ? 2.528 10.672 -15.433 1.00 70.00 87 SER A O 1
ATOM 696 N N . SER A 1 88 ? 3.489 10.043 -17.352 1.00 73.81 88 SER A N 1
ATOM 697 C CA . SER A 1 88 ? 3.958 8.756 -16.813 1.00 73.81 88 SER A CA 1
ATOM 698 C C . SER A 1 88 ? 4.854 8.914 -15.580 1.00 73.81 88 SER A C 1
ATOM 700 O O . SER A 1 88 ? 4.859 8.035 -14.725 1.00 73.81 88 SER A O 1
ATOM 702 N N . LEU A 1 89 ? 5.568 10.039 -15.458 1.00 78.44 89 LEU A N 1
ATOM 703 C CA . LEU A 1 89 ? 6.370 10.362 -14.277 1.00 78.44 89 LEU A CA 1
ATOM 704 C C . LEU A 1 89 ? 5.501 10.600 -13.041 1.00 78.44 89 LEU A C 1
ATOM 706 O O . LEU A 1 89 ? 5.846 10.135 -11.959 1.00 78.44 89 LEU A O 1
ATOM 710 N N . VAL A 1 90 ? 4.355 11.264 -13.197 1.00 82.69 90 VAL A N 1
ATOM 711 C CA . VAL A 1 90 ? 3.432 11.500 -12.082 1.00 82.69 90 VAL A CA 1
ATOM 712 C C . VAL A 1 90 ? 2.770 10.195 -11.634 1.00 82.69 90 VAL A C 1
ATOM 714 O O . VAL A 1 90 ? 2.680 9.933 -10.437 1.00 82.69 90 VAL A O 1
ATOM 717 N N . ASN A 1 91 ? 2.387 9.324 -12.572 1.00 84.38 91 ASN A N 1
ATOM 718 C CA . ASN A 1 91 ? 1.876 7.992 -12.225 1.00 84.38 91 ASN A CA 1
ATOM 719 C C . ASN A 1 91 ? 2.939 7.131 -11.523 1.00 84.38 91 ASN A C 1
ATOM 721 O O . ASN A 1 91 ? 2.617 6.416 -10.576 1.00 84.38 91 ASN A O 1
ATOM 725 N N . LEU A 1 92 ? 4.207 7.228 -11.941 1.00 84.88 92 LEU A N 1
ATOM 726 C CA . LEU A 1 92 ? 5.317 6.545 -11.275 1.00 84.88 92 LEU A CA 1
ATOM 727 C C . LEU A 1 92 ? 5.530 7.082 -9.857 1.00 84.88 92 LEU A C 1
ATOM 729 O O . LEU A 1 92 ? 5.672 6.296 -8.923 1.00 84.88 92 LEU A O 1
ATOM 733 N N . PHE A 1 93 ? 5.499 8.403 -9.682 1.00 89.50 93 PHE A N 1
ATOM 734 C CA . PHE A 1 93 ? 5.568 9.025 -8.364 1.00 89.50 93 PHE A CA 1
ATOM 735 C C . PHE A 1 93 ? 4.437 8.529 -7.456 1.00 89.50 93 PHE A C 1
ATOM 737 O O . PHE A 1 93 ? 4.706 8.082 -6.344 1.00 89.50 93 PHE A O 1
ATOM 744 N N . PHE A 1 94 ? 3.189 8.524 -7.935 1.00 91.00 94 PHE A N 1
ATOM 745 C CA . PHE A 1 94 ? 2.060 8.021 -7.151 1.00 91.00 94 PHE A CA 1
ATOM 746 C C . PHE A 1 94 ? 2.171 6.534 -6.833 1.00 91.00 94 PHE A C 1
ATOM 748 O O . PHE A 1 94 ? 1.801 6.138 -5.729 1.00 91.00 94 PHE A O 1
ATOM 755 N N . LEU A 1 95 ? 2.701 5.714 -7.745 1.00 90.25 95 LEU A N 1
ATOM 756 C CA . LEU A 1 95 ? 2.965 4.302 -7.473 1.00 90.25 95 LEU A CA 1
ATOM 757 C C . LEU A 1 95 ? 3.972 4.145 -6.328 1.00 90.25 95 LEU A C 1
ATOM 759 O O . LEU A 1 95 ? 3.689 3.448 -5.356 1.00 90.25 95 LEU A O 1
ATOM 763 N N . LEU A 1 96 ? 5.119 4.821 -6.416 1.00 91.19 96 LEU A N 1
ATOM 764 C CA . LEU A 1 96 ? 6.167 4.746 -5.396 1.00 91.19 96 LEU A CA 1
ATOM 765 C C . LEU A 1 96 ? 5.693 5.305 -4.050 1.00 91.19 96 LEU A C 1
ATOM 767 O O . LEU A 1 96 ? 5.917 4.678 -3.016 1.00 91.19 96 LEU A O 1
ATOM 771 N N . ALA A 1 97 ? 4.979 6.431 -4.057 1.00 92.56 97 ALA A N 1
ATOM 772 C CA . ALA A 1 97 ? 4.390 7.014 -2.856 1.00 92.56 97 ALA A CA 1
ATOM 773 C C . ALA A 1 97 ? 3.333 6.087 -2.233 1.00 92.56 97 ALA A C 1
ATOM 775 O O . ALA A 1 97 ? 3.295 5.939 -1.015 1.00 92.56 97 ALA A O 1
ATOM 776 N N . SER A 1 98 ? 2.523 5.406 -3.051 1.00 92.88 98 SER A N 1
ATOM 777 C CA . SER A 1 98 ? 1.543 4.413 -2.584 1.00 92.88 98 SER A CA 1
ATOM 778 C C . SER A 1 98 ? 2.214 3.191 -1.965 1.00 92.88 98 SER A C 1
ATOM 780 O O . SER A 1 98 ? 1.758 2.710 -0.933 1.00 92.88 98 SER A O 1
ATOM 782 N N . LEU A 1 99 ? 3.315 2.707 -2.546 1.00 91.38 99 LEU A N 1
ATOM 783 C CA . LEU A 1 99 ? 4.105 1.610 -1.979 1.00 91.38 99 LEU A CA 1
ATOM 784 C C . LEU A 1 99 ? 4.774 2.019 -0.659 1.00 91.38 99 LEU A C 1
ATOM 786 O O . LEU A 1 99 ? 4.736 1.263 0.310 1.00 91.38 99 LEU A O 1
ATOM 790 N N . ALA A 1 100 ? 5.329 3.230 -0.586 1.00 91.00 100 ALA A N 1
ATOM 791 C CA . ALA A 1 100 ? 5.901 3.768 0.646 1.00 91.00 100 ALA A CA 1
ATOM 792 C C . ALA A 1 100 ? 4.831 3.937 1.739 1.00 91.00 100 ALA A C 1
ATOM 794 O O . ALA A 1 100 ? 5.037 3.517 2.878 1.00 91.00 100 ALA A O 1
ATOM 795 N N . ALA A 1 101 ? 3.661 4.478 1.387 1.00 92.25 101 ALA A N 1
ATOM 796 C CA . ALA A 1 101 ? 2.528 4.597 2.297 1.00 92.25 101 ALA A CA 1
ATOM 797 C C . ALA A 1 101 ? 2.037 3.220 2.765 1.00 92.25 101 ALA A C 1
ATOM 799 O O . ALA A 1 101 ? 1.803 3.032 3.958 1.00 92.25 101 ALA A O 1
ATOM 800 N N . LEU A 1 102 ? 1.955 2.236 1.859 1.00 90.44 102 LEU A N 1
ATOM 801 C CA . LEU A 1 102 ? 1.601 0.855 2.185 1.00 90.44 102 LEU A CA 1
ATOM 802 C C . LEU A 1 102 ? 2.566 0.269 3.223 1.00 90.44 102 LEU A C 1
ATOM 804 O O . LEU A 1 102 ? 2.110 -0.291 4.220 1.00 90.44 102 LEU A O 1
ATOM 808 N N . LEU A 1 103 ? 3.878 0.446 3.045 1.00 87.50 103 LEU A N 1
ATOM 809 C CA . LEU A 1 103 ? 4.881 0.017 4.025 1.00 87.50 103 LEU A CA 1
ATOM 810 C C . LEU A 1 103 ? 4.704 0.735 5.369 1.00 87.50 103 LEU A C 1
ATOM 812 O O . LEU A 1 103 ? 4.690 0.084 6.413 1.00 87.50 103 LEU A O 1
ATOM 816 N N . ALA A 1 104 ? 4.478 2.049 5.350 1.00 88.50 104 ALA A N 1
ATOM 817 C CA . ALA A 1 104 ? 4.265 2.861 6.549 1.00 88.50 104 ALA A CA 1
ATOM 818 C C . ALA A 1 104 ? 2.960 2.532 7.307 1.00 88.50 104 ALA A C 1
ATOM 820 O O . ALA A 1 104 ? 2.821 2.877 8.487 1.00 88.50 104 ALA A O 1
ATOM 821 N N . THR A 1 105 ? 2.000 1.836 6.682 1.00 87.12 105 THR A N 1
ATOM 822 C CA . THR A 1 105 ? 0.816 1.321 7.396 1.00 87.12 105 THR A CA 1
ATOM 823 C C . THR A 1 105 ? 1.146 0.171 8.352 1.00 87.12 105 THR A C 1
ATOM 825 O O . THR A 1 105 ? 0.339 -0.147 9.236 1.00 87.12 105 THR A O 1
ATOM 828 N N . TYR A 1 106 ? 2.285 -0.508 8.158 1.00 81.56 106 TYR A N 1
ATOM 829 C CA . TYR A 1 106 ? 2.651 -1.772 8.814 1.00 81.56 106 TYR A CA 1
ATOM 830 C C . TYR A 1 106 ? 1.514 -2.815 8.812 1.00 81.56 106 TYR A C 1
ATOM 832 O O . TYR A 1 106 ? 1.316 -3.554 9.780 1.00 81.56 106 TYR A O 1
ATOM 840 N N . SER A 1 107 ? 0.694 -2.843 7.756 1.00 80.06 107 SER A N 1
ATOM 841 C CA . SER A 1 107 ? -0.420 -3.785 7.628 1.00 80.06 107 SER A CA 1
ATOM 842 C C . SER A 1 107 ? 0.049 -5.112 7.031 1.00 80.06 107 SER A C 1
ATOM 844 O O . SER A 1 107 ? 0.307 -5.196 5.835 1.00 80.06 107 SER A O 1
ATOM 846 N N . ARG A 1 108 ? 0.108 -6.172 7.849 1.00 73.81 108 ARG A N 1
ATOM 847 C CA . ARG A 1 108 ? 0.501 -7.532 7.422 1.00 73.81 108 ARG A CA 1
ATOM 848 C C . ARG A 1 108 ? -0.349 -8.049 6.266 1.00 73.81 108 ARG A C 1
ATOM 850 O O . ARG A 1 108 ? 0.181 -8.409 5.226 1.00 73.81 108 ARG A O 1
ATOM 857 N N . ALA A 1 109 ? -1.668 -8.027 6.450 1.00 67.38 109 ALA A N 1
ATOM 858 C CA . ALA A 1 109 ? -2.615 -8.483 5.442 1.00 67.38 109 ALA A CA 1
ATOM 859 C C . ALA A 1 109 ? -2.540 -7.621 4.176 1.00 67.38 109 ALA A C 1
ATOM 861 O O . ALA A 1 109 ? -2.540 -8.159 3.079 1.00 67.38 109 ALA A O 1
ATOM 862 N N . GLY A 1 110 ? -2.405 -6.296 4.313 1.00 72.56 110 GLY A N 1
ATOM 863 C CA . GLY A 1 110 ? -2.284 -5.405 3.156 1.00 72.56 110 GLY A CA 1
ATOM 864 C C . GLY A 1 110 ? -1.013 -5.657 2.343 1.00 72.56 110 GLY A C 1
ATOM 865 O O . GLY A 1 110 ? -1.074 -5.721 1.116 1.00 72.56 110 GLY A O 1
ATOM 866 N N . LEU A 1 111 ? 0.124 -5.866 3.014 1.00 79.88 111 LEU A N 1
ATOM 867 C CA . LEU A 1 111 ? 1.388 -6.223 2.364 1.00 79.88 111 LEU A CA 1
ATOM 868 C C . LEU A 1 111 ? 1.311 -7.603 1.699 1.00 79.88 111 LEU A C 1
ATOM 870 O O . LEU A 1 111 ? 1.691 -7.728 0.539 1.00 79.88 111 LEU A O 1
ATOM 874 N N . ALA A 1 112 ? 0.771 -8.609 2.393 1.00 74.75 112 ALA A N 1
ATOM 875 C CA . ALA A 1 112 ? 0.623 -9.964 1.865 1.00 74.75 112 ALA A CA 1
ATOM 876 C C . ALA A 1 112 ? -0.307 -10.011 0.644 1.00 74.75 112 ALA A C 1
ATOM 878 O O . ALA A 1 112 ? 0.064 -10.569 -0.386 1.00 74.75 112 ALA A O 1
ATOM 879 N N . VAL A 1 113 ? -1.476 -9.366 0.721 1.00 74.44 113 VAL A N 1
ATOM 880 C CA . VAL A 1 113 ? -2.427 -9.272 -0.398 1.00 74.44 113 VAL A CA 1
ATOM 881 C C . VAL A 1 113 ? -1.802 -8.534 -1.575 1.00 74.44 113 VAL A C 1
ATOM 883 O O . VAL A 1 113 ? -1.919 -8.999 -2.704 1.00 74.44 113 VAL A O 1
ATOM 886 N N . THR A 1 114 ? -1.086 -7.432 -1.333 1.00 81.12 114 THR A N 1
ATOM 887 C CA . THR A 1 114 ? -0.395 -6.703 -2.410 1.00 81.12 114 THR A CA 1
ATOM 888 C C . THR A 1 114 ? 0.684 -7.563 -3.064 1.00 81.12 114 THR A C 1
ATOM 890 O O . THR A 1 114 ? 0.767 -7.600 -4.288 1.00 81.12 114 THR A O 1
ATOM 893 N N . ALA A 1 115 ? 1.493 -8.277 -2.276 1.00 81.25 115 ALA A N 1
ATOM 894 C CA . ALA A 1 115 ? 2.542 -9.155 -2.790 1.00 81.25 115 ALA A CA 1
ATOM 895 C C . ALA A 1 115 ? 1.960 -10.321 -3.602 1.00 81.25 115 ALA A C 1
ATOM 897 O O . ALA A 1 115 ? 2.430 -10.594 -4.707 1.00 81.25 115 ALA A O 1
ATOM 898 N N . LEU A 1 116 ? 0.902 -10.961 -3.095 1.00 77.00 116 LEU A N 1
ATOM 899 C CA . LEU A 1 116 ? 0.192 -12.032 -3.790 1.00 77.00 116 LEU A CA 1
ATOM 900 C C . LEU A 1 116 ? -0.433 -11.524 -5.095 1.00 77.00 116 LEU A C 1
ATOM 902 O O . LEU A 1 116 ? -0.224 -12.123 -6.148 1.00 77.00 116 LEU A O 1
ATOM 906 N N . ALA A 1 117 ? -1.142 -10.394 -5.051 1.00 78.12 117 ALA A N 1
ATOM 907 C CA . ALA A 1 117 ? -1.761 -9.785 -6.225 1.00 78.12 117 ALA A CA 1
ATOM 908 C C . ALA A 1 117 ? -0.717 -9.371 -7.272 1.00 78.12 117 ALA A C 1
ATOM 910 O O . ALA A 1 117 ? -0.909 -9.621 -8.464 1.00 78.12 117 ALA A O 1
ATOM 911 N N . ALA A 1 118 ? 0.410 -8.791 -6.846 1.00 81.62 118 ALA A N 1
ATOM 912 C CA . ALA A 1 118 ? 1.529 -8.468 -7.726 1.00 81.62 118 ALA A CA 1
ATOM 913 C C . ALA A 1 118 ? 2.120 -9.736 -8.360 1.00 81.62 118 ALA A C 1
ATOM 915 O O . ALA A 1 118 ? 2.306 -9.773 -9.575 1.00 81.62 118 ALA A O 1
ATOM 916 N N . GLY A 1 119 ? 2.342 -10.792 -7.568 1.00 80.62 119 GLY A N 1
ATOM 917 C CA . GLY A 1 119 ? 2.819 -12.089 -8.050 1.00 80.62 119 GLY A CA 1
ATOM 918 C C . GLY A 1 119 ? 1.890 -12.695 -9.102 1.00 80.62 119 GLY A C 1
ATOM 919 O O . GLY A 1 119 ? 2.332 -13.013 -10.203 1.00 80.62 119 GLY A O 1
ATOM 920 N N . ILE A 1 120 ? 0.589 -12.771 -8.813 1.00 80.00 120 ILE A N 1
ATOM 921 C CA . ILE A 1 120 ? -0.429 -13.271 -9.749 1.00 80.00 120 ILE A CA 1
ATOM 922 C C . ILE A 1 120 ? -0.463 -12.419 -11.026 1.00 80.00 120 ILE A C 1
ATOM 924 O O . ILE A 1 120 ? -0.447 -12.962 -12.131 1.00 80.00 120 ILE A O 1
ATOM 928 N N . THR A 1 121 ? -0.449 -11.089 -10.899 1.00 77.81 121 THR A N 1
ATOM 929 C CA . THR A 1 121 ? -0.461 -10.167 -12.050 1.00 77.81 121 THR A CA 1
ATOM 930 C C . THR A 1 121 ? 0.746 -10.398 -12.955 1.00 77.81 121 THR A C 1
ATOM 932 O O . THR A 1 121 ? 0.608 -10.493 -14.176 1.00 77.81 121 THR A O 1
ATOM 935 N N . VAL A 1 122 ? 1.931 -10.540 -12.363 1.00 77.00 122 VAL A N 1
ATOM 936 C CA . VAL A 1 122 ? 3.174 -10.817 -13.089 1.00 77.00 122 VAL A CA 1
ATOM 937 C C . VAL A 1 122 ? 3.128 -12.192 -13.770 1.00 77.00 122 VAL A C 1
ATOM 939 O O . VAL A 1 122 ? 3.539 -12.310 -14.925 1.00 77.00 122 VAL A O 1
ATOM 942 N N . LEU A 1 123 ? 2.587 -13.217 -13.107 1.00 78.75 123 LEU A N 1
ATOM 943 C CA . LEU A 1 123 ? 2.487 -14.574 -13.657 1.00 78.75 123 LEU A CA 1
ATOM 944 C C . LEU A 1 123 ? 1.492 -14.689 -14.821 1.00 78.75 123 LEU A C 1
ATOM 946 O O . LEU A 1 123 ? 1.767 -15.424 -15.776 1.00 78.75 123 LEU A O 1
ATOM 950 N N . ILE A 1 124 ? 0.359 -13.983 -14.741 1.00 78.50 124 ILE A N 1
ATOM 951 C CA . ILE A 1 124 ? -0.726 -14.047 -15.732 1.00 78.50 124 ILE A CA 1
ATOM 952 C C . ILE A 1 124 ? -0.477 -13.068 -16.884 1.00 78.50 124 ILE A C 1
ATOM 954 O O . ILE A 1 124 ? -0.422 -13.477 -18.042 1.00 78.50 124 ILE A O 1
ATOM 958 N N . ALA A 1 125 ? -0.307 -11.780 -16.580 1.00 70.69 125 ALA A N 1
ATOM 959 C CA . ALA A 1 125 ? -0.229 -10.712 -17.580 1.00 70.69 125 ALA A CA 1
ATOM 960 C C . ALA A 1 125 ? 1.212 -10.261 -17.874 1.00 70.69 125 ALA A C 1
ATOM 962 O O . ALA A 1 125 ? 1.478 -9.627 -18.894 1.00 70.69 125 ALA A O 1
ATOM 963 N N . GLY A 1 126 ? 2.159 -10.586 -16.991 1.00 71.38 126 GLY A N 1
ATOM 964 C CA . GLY A 1 126 ? 3.532 -10.094 -17.068 1.00 71.38 126 GLY A CA 1
ATOM 965 C C . GLY A 1 126 ? 4.468 -10.909 -17.954 1.00 71.38 126 GLY A C 1
ATOM 966 O O . GLY A 1 126 ? 5.558 -10.430 -18.229 1.00 71.38 126 GLY A O 1
ATOM 967 N N . ARG A 1 127 ? 4.095 -12.100 -18.441 1.00 76.50 127 ARG A N 1
ATOM 968 C CA . ARG A 1 127 ? 5.000 -12.982 -19.215 1.00 76.50 127 ARG A CA 1
ATOM 969 C C . ARG A 1 127 ? 5.723 -12.305 -20.396 1.00 76.50 127 ARG A C 1
ATOM 971 O O . ARG A 1 127 ? 6.951 -12.379 -20.421 1.00 76.50 127 ARG A O 1
ATOM 978 N N . PRO A 1 128 ? 5.045 -11.624 -21.343 1.00 76.75 128 PRO A N 1
ATOM 979 C CA . PRO A 1 128 ? 5.736 -10.968 -22.458 1.00 76.75 128 PRO A CA 1
ATOM 980 C C . PRO A 1 128 ? 6.614 -9.801 -21.987 1.00 76.75 128 PRO A C 1
ATOM 982 O O . PRO A 1 128 ? 7.718 -9.600 -22.492 1.00 76.75 128 PRO A O 1
ATOM 985 N N . PHE A 1 129 ? 6.166 -9.067 -20.966 1.00 74.12 129 PHE A N 1
ATOM 986 C CA . PHE A 1 129 ? 6.952 -7.997 -20.360 1.00 74.12 129 PHE A CA 1
ATOM 987 C C . PHE A 1 129 ? 8.205 -8.540 -19.661 1.00 74.12 129 PHE A C 1
ATOM 989 O O . PHE A 1 129 ? 9.289 -8.005 -19.859 1.00 74.12 129 PHE A O 1
ATOM 996 N N . LEU A 1 130 ? 8.083 -9.632 -18.904 1.00 76.31 130 LEU A N 1
ATOM 997 C CA . LEU A 1 130 ? 9.188 -10.320 -18.242 1.00 76.31 130 LEU A CA 1
ATOM 998 C C . LEU A 1 130 ? 10.194 -10.850 -19.256 1.00 76.31 130 LEU A C 1
ATOM 1000 O O . LEU A 1 130 ? 11.386 -10.662 -19.063 1.00 76.31 130 LEU A O 1
ATOM 1004 N N . GLN A 1 131 ? 9.736 -11.467 -20.345 1.00 82.50 131 GLN A N 1
ATOM 1005 C CA . GLN A 1 131 ? 10.619 -11.947 -21.410 1.00 82.50 131 GLN A CA 1
ATOM 1006 C C . GLN A 1 131 ? 11.381 -10.792 -22.069 1.00 82.50 131 GLN A C 1
ATOM 1008 O O . GLN A 1 131 ? 12.595 -10.882 -22.252 1.00 82.50 131 GLN A O 1
ATOM 1013 N N . SER A 1 132 ? 10.699 -9.679 -22.359 1.00 81.19 132 SER A N 1
ATOM 1014 C CA . SER A 1 132 ? 11.334 -8.484 -22.922 1.00 81.19 132 SER A CA 1
ATOM 1015 C C . SER A 1 132 ? 12.311 -7.828 -21.941 1.00 81.19 132 SER A C 1
ATOM 1017 O O . SER A 1 132 ? 13.412 -7.444 -22.333 1.00 81.19 132 SER A O 1
ATOM 1019 N N . ALA A 1 133 ? 11.932 -7.706 -20.667 1.00 80.56 133 ALA A N 1
ATOM 1020 C CA . ALA A 1 133 ? 12.767 -7.135 -19.616 1.00 80.56 133 ALA A CA 1
ATOM 1021 C C . ALA A 1 133 ? 13.997 -8.009 -19.354 1.00 80.56 133 ALA A C 1
ATOM 1023 O O . ALA A 1 133 ? 15.110 -7.496 -19.264 1.00 80.56 133 ALA A O 1
ATOM 1024 N N . TRP A 1 134 ? 13.813 -9.329 -19.307 1.00 82.25 134 TRP A N 1
ATOM 1025 C CA . TRP A 1 134 ? 14.883 -10.310 -19.153 1.00 82.25 134 TRP A CA 1
ATOM 1026 C C . TRP A 1 134 ? 15.839 -10.296 -20.347 1.00 82.25 134 TRP A C 1
ATOM 1028 O O . TRP A 1 134 ? 17.056 -10.277 -20.165 1.00 82.25 134 TRP A O 1
ATOM 1038 N N . GLY A 1 135 ? 15.304 -10.211 -21.568 1.00 83.69 135 GLY A N 1
ATOM 1039 C CA . GLY A 1 135 ? 16.092 -10.048 -22.789 1.00 83.69 135 GLY A CA 1
ATOM 1040 C C . GLY A 1 135 ? 16.925 -8.764 -22.778 1.00 83.69 135 GLY A C 1
ATOM 1041 O O . GLY A 1 135 ? 18.133 -8.820 -23.000 1.00 83.69 135 GLY A O 1
ATOM 1042 N N . TRP A 1 136 ? 16.316 -7.620 -22.449 1.00 85.69 136 TRP A N 1
ATOM 1043 C CA . TRP A 1 136 ? 17.006 -6.327 -22.318 1.00 85.69 136 TRP A CA 1
ATOM 1044 C C . TRP A 1 136 ? 18.074 -6.325 -21.211 1.00 85.69 136 TRP A C 1
ATOM 1046 O O . TRP A 1 136 ? 19.151 -5.728 -21.362 1.00 85.69 136 TRP A O 1
ATOM 1056 N N . PHE A 1 137 ? 17.781 -6.993 -20.096 1.00 85.75 137 PHE A N 1
ATOM 1057 C CA . PHE A 1 137 ? 18.682 -7.110 -18.960 1.00 85.75 137 PHE A CA 1
ATOM 1058 C C . PHE A 1 137 ? 19.917 -7.934 -19.334 1.00 85.75 137 PHE A C 1
ATOM 1060 O O . PHE A 1 137 ? 21.037 -7.427 -19.249 1.00 85.75 137 PHE A O 1
ATOM 1067 N N . LEU A 1 138 ? 19.720 -9.151 -19.852 1.00 85.19 138 LEU A N 1
ATOM 1068 C CA . LEU A 1 138 ? 20.811 -10.022 -20.294 1.00 85.19 138 LEU A CA 1
ATOM 1069 C C . LEU A 1 138 ? 21.601 -9.427 -21.463 1.00 85.19 138 LEU A C 1
ATOM 1071 O O . LEU A 1 138 ? 22.816 -9.609 -21.524 1.00 85.19 138 LEU A O 1
ATOM 1075 N N . ALA A 1 139 ? 20.950 -8.687 -22.365 1.00 82.94 139 ALA A N 1
ATOM 1076 C CA . ALA A 1 139 ? 21.617 -8.034 -23.489 1.00 82.94 139 ALA A CA 1
ATOM 1077 C C . ALA A 1 139 ? 22.722 -7.061 -23.052 1.00 82.94 139 ALA A C 1
ATOM 1079 O O . ALA A 1 139 ? 23.687 -6.886 -23.784 1.00 82.94 139 ALA A O 1
ATOM 1080 N N . GLY A 1 140 ? 22.636 -6.472 -21.858 1.00 77.50 140 GLY A N 1
ATOM 1081 C CA . GLY A 1 140 ? 23.700 -5.596 -21.360 1.00 77.50 140 GLY A CA 1
ATOM 1082 C C . GLY A 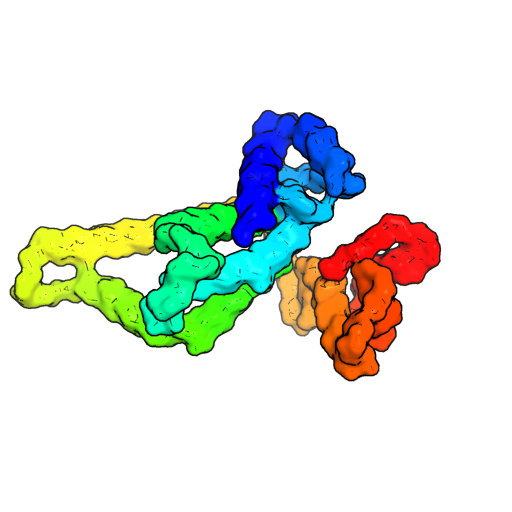1 140 ? 24.940 -6.277 -20.830 1.00 77.50 140 GLY A C 1
ATOM 1083 O O . GLY A 1 140 ? 25.959 -5.616 -20.673 1.00 77.50 140 GLY A O 1
ATOM 1084 N N . PHE A 1 141 ? 24.848 -7.568 -20.528 1.00 82.12 141 PHE A N 1
ATOM 1085 C CA . PHE A 1 141 ? 25.995 -8.370 -20.117 1.00 82.12 141 PHE A CA 1
ATOM 1086 C C . PHE A 1 141 ? 26.626 -9.098 -21.307 1.00 82.12 141 PHE A C 1
ATOM 1088 O O . PHE A 1 141 ? 27.762 -9.558 -21.218 1.00 82.12 141 PHE A O 1
ATOM 1095 N N . ARG A 1 142 ? 25.928 -9.161 -22.449 1.00 80.25 142 ARG A N 1
ATOM 1096 C CA . ARG A 1 142 ? 26.451 -9.730 -23.693 1.00 80.25 142 ARG A CA 1
ATOM 1097 C C . ARG A 1 142 ? 27.385 -8.728 -24.371 1.00 80.25 142 ARG A C 1
ATOM 1099 O O . ARG A 1 142 ? 26.998 -7.600 -24.656 1.00 80.25 142 ARG A O 1
ATOM 1106 N N . CYS A 1 143 ? 28.611 -9.155 -24.655 1.00 61.69 143 CYS A N 1
ATOM 1107 C CA . CYS A 1 143 ? 29.533 -8.388 -25.482 1.00 61.69 143 CYS A CA 1
ATOM 1108 C C . CYS A 1 143 ? 29.099 -8.531 -26.949 1.00 61.69 143 CYS A C 1
ATOM 1110 O O . CYS A 1 143 ? 29.193 -9.619 -27.517 1.00 61.69 143 CYS A O 1
ATOM 1112 N N . SER A 1 144 ? 28.563 -7.463 -27.546 1.00 66.88 144 SER A N 1
ATOM 1113 C CA . SER A 1 144 ? 28.275 -7.440 -28.983 1.00 66.88 144 SER A CA 1
ATOM 1114 C C . SER A 1 144 ? 29.527 -7.030 -29.750 1.00 66.88 144 SER A C 1
ATOM 1116 O O . SER A 1 144 ? 30.160 -6.037 -29.396 1.00 66.88 144 SER A O 1
ATOM 1118 N N . VAL A 1 145 ? 29.836 -7.736 -30.840 1.00 58.84 145 VAL A N 1
ATOM 1119 C CA . VAL A 1 145 ? 30.978 -7.460 -31.738 1.00 58.84 145 VAL A CA 1
ATOM 1120 C C . VAL A 1 145 ? 30.949 -6.022 -32.292 1.00 58.84 145 VAL A C 1
ATOM 1122 O O . VAL A 1 145 ? 31.984 -5.461 -32.628 1.00 58.84 145 VAL A O 1
ATOM 1125 N N . THR A 1 146 ? 29.769 -5.400 -32.342 1.00 60.72 146 THR A N 1
ATOM 1126 C CA . THR A 1 146 ? 29.534 -4.033 -32.837 1.00 60.72 146 THR A CA 1
ATOM 1127 C C . THR A 1 146 ? 29.649 -2.927 -31.783 1.00 60.72 146 THR A C 1
ATOM 1129 O O . THR A 1 146 ? 29.618 -1.755 -32.154 1.00 60.72 146 THR A O 1
ATOM 1132 N N . GLN A 1 147 ? 29.748 -3.236 -30.483 1.00 65.12 147 GLN A N 1
ATOM 1133 C CA . GLN A 1 147 ? 29.797 -2.204 -29.438 1.00 65.12 147 GLN A CA 1
ATOM 1134 C C . GLN A 1 147 ? 31.223 -1.886 -28.984 1.00 65.12 147 GLN A C 1
ATOM 1136 O O . GLN A 1 147 ? 32.056 -2.771 -28.802 1.00 65.12 147 GLN A O 1
ATOM 1141 N N . SER A 1 148 ? 31.495 -0.598 -28.744 1.00 78.75 148 SER A N 1
ATOM 1142 C CA . SER A 1 148 ? 32.757 -0.164 -28.145 1.00 78.75 148 SER A CA 1
ATOM 1143 C C . SER A 1 148 ? 32.902 -0.745 -26.733 1.00 78.75 148 SER A C 1
ATOM 1145 O O . SER A 1 148 ? 31.934 -0.834 -25.972 1.00 78.75 148 SER A O 1
ATOM 1147 N N . ARG A 1 149 ? 34.133 -1.115 -26.351 1.00 78.69 149 ARG A N 1
ATOM 1148 C CA . ARG A 1 149 ? 34.445 -1.699 -25.032 1.00 78.69 149 ARG A CA 1
ATOM 1149 C C . ARG A 1 149 ? 33.927 -0.835 -23.873 1.00 78.69 149 ARG A C 1
ATOM 1151 O O . ARG A 1 149 ? 33.451 -1.367 -22.877 1.00 78.69 149 ARG A O 1
ATOM 1158 N N . LEU A 1 150 ? 33.973 0.490 -24.028 1.00 82.12 150 LEU A N 1
ATOM 1159 C CA . LEU A 1 150 ? 33.459 1.449 -23.050 1.00 82.12 150 LEU A CA 1
ATOM 1160 C C . LEU A 1 150 ? 31.924 1.412 -22.942 1.00 82.12 150 LEU A C 1
ATOM 1162 O O . LEU A 1 150 ? 31.399 1.443 -21.832 1.00 82.12 150 LEU A O 1
ATOM 1166 N N . GLY A 1 151 ? 31.210 1.286 -24.067 1.00 82.06 151 GLY A N 1
ATOM 1167 C CA . GLY A 1 151 ? 29.748 1.172 -24.085 1.00 82.06 151 GLY A CA 1
ATOM 1168 C C . GLY A 1 151 ? 29.248 -0.101 -23.399 1.00 82.06 151 GLY A C 1
ATOM 1169 O O . GLY A 1 151 ? 28.288 -0.048 -22.632 1.00 82.06 151 GLY A O 1
ATOM 1170 N N . TRP A 1 152 ? 29.952 -1.224 -23.583 1.00 83.31 152 TRP A N 1
ATOM 1171 C CA . TRP A 1 152 ? 29.660 -2.468 -22.863 1.00 83.31 152 TRP A CA 1
ATOM 1172 C C . TRP A 1 152 ? 29.908 -2.337 -21.350 1.00 83.31 152 TRP A C 1
ATOM 1174 O O . TRP A 1 152 ? 29.050 -2.728 -20.562 1.00 83.31 152 TRP A O 1
ATOM 1184 N N . ILE A 1 153 ? 31.023 -1.722 -20.925 1.00 83.81 153 ILE A N 1
ATOM 1185 C CA . ILE A 1 153 ? 31.310 -1.492 -19.494 1.00 83.81 153 ILE A CA 1
ATOM 1186 C C . ILE A 1 153 ? 30.237 -0.600 -18.856 1.00 83.81 153 ILE A C 1
ATOM 1188 O O . ILE A 1 153 ? 29.757 -0.909 -17.767 1.00 83.81 153 ILE A O 1
ATOM 1192 N N . GLN A 1 154 ? 29.820 0.476 -19.528 1.00 85.06 154 GLN A N 1
ATOM 1193 C CA . GLN A 1 154 ? 28.747 1.353 -19.042 1.00 85.06 154 GLN A CA 1
ATOM 1194 C C . GLN A 1 154 ? 27.405 0.613 -18.953 1.00 85.06 154 GLN A C 1
ATOM 1196 O O . GLN A 1 154 ? 26.682 0.740 -17.963 1.00 85.06 154 GLN A O 1
ATOM 1201 N N . ALA A 1 155 ? 27.088 -0.203 -19.959 1.00 84.00 155 ALA A N 1
ATOM 1202 C CA . ALA A 1 155 ? 25.875 -1.009 -20.009 1.00 84.00 155 ALA A CA 1
ATOM 1203 C C . ALA A 1 155 ? 25.826 -2.070 -18.893 1.00 84.00 155 ALA A C 1
ATOM 1205 O O . ALA A 1 155 ? 24.791 -2.212 -18.231 1.00 84.00 155 ALA A O 1
ATOM 1206 N N . ALA A 1 156 ? 26.921 -2.797 -18.673 1.00 85.94 156 ALA A N 1
ATOM 1207 C CA . ALA A 1 156 ? 27.039 -3.797 -17.616 1.00 85.94 156 ALA A CA 1
ATOM 1208 C C . ALA A 1 156 ? 27.069 -3.140 -16.226 1.00 85.94 156 ALA A C 1
ATOM 1210 O O . ALA A 1 156 ? 26.345 -3.566 -15.326 1.00 85.94 156 ALA A O 1
ATOM 1211 N N . GLY A 1 157 ? 27.832 -2.053 -16.069 1.00 88.25 157 GLY A N 1
ATOM 1212 C CA . GLY A 1 157 ? 27.936 -1.286 -14.826 1.00 88.25 157 GLY A CA 1
ATOM 1213 C C . GLY A 1 157 ? 26.602 -0.680 -14.389 1.00 88.25 157 GLY A C 1
ATOM 1214 O O . GLY A 1 157 ? 26.223 -0.809 -13.228 1.00 88.25 157 GLY A O 1
ATOM 1215 N N . GLY A 1 158 ? 25.830 -0.109 -15.319 1.00 85.81 158 GLY A N 1
ATOM 1216 C CA . GLY A 1 158 ? 24.490 0.409 -15.023 1.00 85.81 158 GLY A CA 1
ATOM 1217 C C . GLY A 1 158 ? 23.513 -0.676 -14.551 1.00 85.81 158 GLY A C 1
ATOM 1218 O O . GLY A 1 158 ? 22.691 -0.433 -13.670 1.00 85.81 158 GLY A O 1
ATOM 1219 N N . ARG A 1 159 ? 23.626 -1.900 -15.080 1.00 86.94 159 ARG A N 1
ATOM 1220 C CA . ARG A 1 159 ? 22.789 -3.038 -14.662 1.00 86.94 159 ARG A CA 1
ATOM 1221 C C . ARG A 1 159 ? 23.236 -3.628 -13.328 1.00 86.94 159 ARG A C 1
ATOM 1223 O O . ARG A 1 159 ? 22.383 -3.983 -12.521 1.00 86.94 159 ARG A O 1
ATOM 1230 N N . ALA A 1 160 ? 24.541 -3.676 -13.067 1.00 87.00 160 ALA A N 1
ATOM 1231 C CA . ALA A 1 160 ? 25.078 -4.034 -11.756 1.00 87.00 160 ALA A CA 1
ATOM 1232 C C . ALA A 1 160 ? 24.622 -3.040 -10.674 1.00 87.00 160 ALA A C 1
ATOM 1234 O O . ALA A 1 160 ? 24.157 -3.459 -9.616 1.00 87.00 160 ALA A O 1
ATOM 1235 N N . LEU A 1 161 ? 24.654 -1.735 -10.967 1.00 88.44 161 LEU A N 1
ATOM 1236 C CA . LEU A 1 161 ? 24.109 -0.705 -10.081 1.00 88.44 161 LEU A CA 1
ATOM 1237 C C . LEU A 1 161 ? 22.609 -0.908 -9.839 1.00 88.44 161 LEU A C 1
ATOM 1239 O O . LEU A 1 161 ? 22.161 -0.830 -8.699 1.00 88.44 161 LEU A O 1
ATOM 1243 N N . LEU A 1 162 ? 21.836 -1.220 -10.884 1.00 86.19 162 LEU A N 1
ATOM 1244 C CA . LEU A 1 162 ? 20.410 -1.519 -10.745 1.00 86.19 162 LEU A CA 1
ATOM 1245 C C . LEU A 1 162 ? 20.162 -2.730 -9.833 1.00 86.19 162 LEU A C 1
ATOM 1247 O O . LEU A 1 162 ? 19.284 -2.657 -8.978 1.00 86.19 162 LEU A O 1
ATOM 1251 N N . ILE A 1 163 ? 20.948 -3.808 -9.960 1.00 86.81 163 ILE A N 1
ATOM 1252 C CA . ILE A 1 163 ? 20.878 -4.957 -9.041 1.00 86.81 163 ILE A CA 1
ATOM 1253 C C . ILE A 1 163 ? 21.143 -4.499 -7.605 1.00 86.81 163 ILE A C 1
ATOM 1255 O O . ILE A 1 163 ? 20.352 -4.811 -6.720 1.00 86.81 163 ILE A O 1
ATOM 1259 N N . ILE A 1 164 ? 22.217 -3.738 -7.375 1.00 88.81 164 ILE A N 1
ATOM 1260 C CA . ILE A 1 164 ? 22.580 -3.243 -6.040 1.00 88.81 164 ILE A CA 1
ATOM 1261 C C . ILE A 1 164 ? 21.444 -2.408 -5.447 1.00 88.81 164 ILE A C 1
ATOM 1263 O O . ILE A 1 164 ? 21.073 -2.622 -4.297 1.00 88.81 164 ILE A O 1
ATOM 1267 N N . VAL A 1 165 ? 20.852 -1.501 -6.228 1.00 86.25 165 VAL A N 1
ATOM 1268 C CA . VAL A 1 165 ? 19.728 -0.667 -5.782 1.00 86.25 165 VAL A CA 1
ATOM 1269 C C . VAL A 1 165 ? 18.511 -1.525 -5.437 1.00 86.25 165 VAL A C 1
ATOM 1271 O O . VAL A 1 165 ? 17.926 -1.341 -4.374 1.00 86.25 165 VAL A O 1
ATOM 1274 N N . VAL A 1 166 ? 18.140 -2.486 -6.289 1.00 85.19 166 VAL A N 1
ATOM 1275 C CA . VAL A 1 166 ? 17.003 -3.383 -6.024 1.00 85.19 166 VAL A CA 1
ATOM 1276 C C . VAL A 1 166 ? 17.247 -4.210 -4.762 1.00 85.19 166 VAL A C 1
ATOM 1278 O O . VAL A 1 166 ? 16.373 -4.275 -3.900 1.00 85.19 166 VAL A O 1
ATOM 1281 N N . VAL A 1 167 ? 18.438 -4.792 -4.612 1.00 86.88 167 VAL A N 1
ATOM 1282 C CA . VAL A 1 167 ? 18.816 -5.565 -3.421 1.00 86.88 167 VAL A CA 1
ATOM 1283 C C . VAL A 1 167 ? 18.800 -4.682 -2.175 1.00 86.88 167 VAL A C 1
ATOM 1285 O O . VAL A 1 167 ? 18.240 -5.092 -1.165 1.00 86.88 167 VAL A O 1
ATOM 1288 N N . ALA A 1 168 ? 19.336 -3.463 -2.241 1.00 85.94 168 ALA A N 1
ATOM 1289 C CA . ALA A 1 168 ? 19.336 -2.524 -1.122 1.00 85.94 168 ALA A CA 1
ATOM 1290 C C . ALA A 1 168 ? 17.915 -2.111 -0.713 1.00 85.94 168 ALA A C 1
ATOM 1292 O O . ALA A 1 168 ? 17.616 -2.054 0.477 1.00 85.94 168 ALA A O 1
ATOM 1293 N N . VAL A 1 169 ? 17.020 -1.873 -1.677 1.00 83.25 169 VAL A N 1
ATOM 1294 C CA . VAL A 1 169 ? 15.610 -1.552 -1.403 1.00 83.25 169 VAL A CA 1
ATOM 1295 C C . VAL A 1 169 ? 14.892 -2.741 -0.767 1.00 83.25 169 VAL A C 1
ATOM 1297 O O . VAL A 1 169 ? 14.202 -2.564 0.236 1.00 83.25 169 VAL A O 1
ATOM 1300 N N . LEU A 1 170 ? 15.067 -3.952 -1.304 1.00 82.44 170 LEU A N 1
ATOM 1301 C CA . LEU A 1 170 ? 14.438 -5.160 -0.762 1.00 82.44 170 LEU A CA 1
ATOM 1302 C C . LEU A 1 170 ? 14.978 -5.512 0.628 1.00 82.44 170 LEU A C 1
ATOM 1304 O O . LEU A 1 170 ? 14.194 -5.802 1.529 1.00 82.44 170 LEU A O 1
ATOM 1308 N N . ALA A 1 171 ? 16.295 -5.441 0.826 1.00 83.12 171 ALA A N 1
ATOM 1309 C CA . ALA A 1 171 ? 16.932 -5.674 2.118 1.00 83.12 171 ALA A CA 1
ATOM 1310 C C . ALA A 1 171 ? 16.535 -4.598 3.134 1.00 83.12 171 ALA A C 1
ATOM 1312 O O . ALA A 1 171 ? 16.173 -4.926 4.259 1.00 83.12 171 ALA A O 1
ATOM 1313 N N . GLY A 1 172 ? 16.524 -3.325 2.729 1.00 81.88 172 GLY A N 1
ATOM 1314 C CA . GLY A 1 172 ? 16.074 -2.214 3.562 1.00 81.88 172 GLY A CA 1
ATOM 1315 C C . GLY A 1 172 ? 14.618 -2.376 3.993 1.00 81.88 172 GLY A C 1
ATOM 1316 O O . GLY A 1 172 ? 14.318 -2.251 5.178 1.00 81.88 172 GLY A O 1
ATOM 1317 N N . ALA A 1 173 ? 13.725 -2.740 3.067 1.00 77.94 173 ALA A N 1
ATOM 1318 C CA . ALA A 1 173 ? 12.335 -3.056 3.387 1.00 77.94 173 ALA A CA 1
ATOM 1319 C C . ALA A 1 173 ? 12.229 -4.272 4.322 1.00 77.94 173 ALA A C 1
ATOM 1321 O O . ALA A 1 173 ? 11.484 -4.223 5.297 1.00 77.94 173 ALA A O 1
ATOM 1322 N N . GLY A 1 174 ? 12.996 -5.335 4.067 1.00 76.19 174 GLY A N 1
ATOM 1323 C CA . GLY A 1 174 ? 13.026 -6.542 4.894 1.00 76.19 174 GLY A CA 1
ATOM 1324 C C . GLY A 1 174 ? 13.458 -6.262 6.332 1.00 76.19 174 GLY A C 1
ATOM 1325 O O . GLY A 1 174 ? 12.724 -6.603 7.254 1.00 76.19 174 GLY A O 1
ATOM 1326 N N . ILE A 1 175 ? 14.587 -5.573 6.517 1.00 78.81 175 ILE A N 1
ATOM 1327 C CA . ILE A 1 175 ? 15.125 -5.185 7.832 1.00 78.81 175 ILE A CA 1
ATOM 1328 C C . ILE A 1 175 ? 14.143 -4.264 8.567 1.00 78.81 175 ILE A C 1
ATOM 1330 O O . ILE A 1 175 ? 13.837 -4.462 9.744 1.00 78.81 175 ILE A O 1
ATOM 1334 N N . PHE A 1 176 ? 13.600 -3.270 7.861 1.00 75.12 176 PHE A N 1
ATOM 1335 C CA . PHE A 1 176 ? 12.636 -2.323 8.417 1.00 75.12 176 PHE A CA 1
ATOM 1336 C C . PHE A 1 176 ? 11.337 -2.999 8.881 1.00 75.12 176 PHE A C 1
ATOM 1338 O O . PHE A 1 176 ? 10.758 -2.611 9.899 1.00 75.12 176 PHE A O 1
ATOM 1345 N N . LEU A 1 177 ? 10.883 -4.024 8.153 1.00 71.25 177 LEU A N 1
ATOM 1346 C CA . LEU A 1 177 ? 9.706 -4.813 8.512 1.00 71.25 177 LEU A CA 1
ATOM 1347 C C . LEU A 1 177 ? 10.015 -5.853 9.604 1.00 71.25 177 LEU A C 1
ATOM 1349 O O . LEU A 1 177 ? 9.162 -6.077 10.463 1.00 71.25 177 LEU A O 1
ATOM 1353 N N . SER A 1 178 ? 11.206 -6.464 9.617 1.00 65.38 178 SER A N 1
ATOM 1354 C CA . SER A 1 178 ? 11.580 -7.509 10.586 1.00 65.38 178 SER A CA 1
ATOM 1355 C C . SER A 1 178 ? 11.759 -6.980 12.006 1.00 65.38 178 SER A C 1
ATOM 1357 O O . SER A 1 178 ? 11.450 -7.686 12.962 1.00 65.38 178 SER A O 1
ATOM 1359 N N . ASP A 1 179 ? 12.182 -5.723 12.152 1.00 65.56 179 ASP A N 1
ATOM 1360 C CA . ASP A 1 179 ? 12.290 -5.034 13.447 1.00 65.56 179 ASP A CA 1
ATOM 1361 C C . ASP A 1 179 ? 10.922 -4.859 14.148 1.00 65.56 179 ASP A C 1
ATOM 1363 O O . ASP A 1 179 ? 10.815 -4.546 15.334 1.00 65.56 179 ASP A O 1
ATOM 1367 N N . LYS A 1 180 ? 9.816 -5.095 13.433 1.00 67.00 180 LYS A N 1
ATOM 1368 C CA . LYS A 1 180 ? 8.475 -5.071 14.015 1.00 67.00 180 LYS A CA 1
ATOM 1369 C C . LYS A 1 180 ? 8.111 -6.479 14.481 1.00 67.00 180 LYS A C 1
ATOM 1371 O O . LYS A 1 180 ? 7.687 -7.309 13.681 1.00 67.00 180 LYS A O 1
ATOM 1376 N N . GLY A 1 181 ? 8.164 -6.726 15.797 1.00 57.88 181 GLY A N 1
ATOM 1377 C CA . GLY A 1 181 ? 7.846 -8.032 16.418 1.00 57.88 181 GLY A CA 1
ATOM 1378 C C . GLY A 1 181 ? 6.476 -8.635 16.049 1.00 57.88 181 GLY A C 1
ATOM 1379 O O . GLY A 1 181 ? 6.244 -9.829 16.201 1.00 57.88 181 GLY A O 1
ATOM 1380 N N . TYR A 1 182 ? 5.569 -7.827 15.500 1.00 54.53 182 TYR A N 1
ATOM 1381 C CA . TYR A 1 182 ? 4.281 -8.249 14.947 1.00 54.53 182 TYR A CA 1
ATOM 1382 C C . TYR A 1 182 ? 4.374 -8.931 13.562 1.00 54.53 182 TYR A C 1
ATOM 1384 O O . TYR A 1 182 ? 3.541 -9.784 13.254 1.00 54.53 182 TYR A O 1
ATOM 1392 N N . ILE A 1 183 ? 5.369 -8.580 12.736 1.00 57.75 183 ILE A N 1
ATOM 1393 C CA . ILE A 1 183 ? 5.659 -9.187 11.420 1.00 57.75 183 ILE A CA 1
ATOM 1394 C C . ILE A 1 183 ? 6.505 -10.452 11.584 1.00 57.75 183 ILE A C 1
ATOM 1396 O O . ILE A 1 183 ? 6.285 -11.416 10.857 1.00 57.75 183 ILE A O 1
ATOM 1400 N N . ALA A 1 184 ? 7.391 -10.496 12.583 1.00 58.81 184 ALA A N 1
ATOM 1401 C CA . ALA A 1 184 ? 8.158 -11.698 12.919 1.00 58.81 184 ALA A CA 1
ATOM 1402 C C . ALA A 1 184 ? 7.255 -12.933 13.128 1.00 58.81 184 ALA A C 1
ATOM 1404 O O . ALA A 1 184 ? 7.604 -14.028 12.698 1.00 58.81 184 ALA A O 1
ATOM 1405 N N . ARG A 1 185 ? 6.038 -12.741 13.665 1.00 60.66 185 ARG A N 1
ATOM 1406 C CA . ARG A 1 185 ? 5.049 -13.818 13.854 1.00 60.66 185 ARG A CA 1
ATOM 1407 C C . ARG A 1 185 ? 4.604 -14.520 12.566 1.00 60.66 185 ARG A C 1
ATOM 1409 O O . ARG A 1 185 ? 4.184 -15.667 12.649 1.00 60.66 185 ARG A O 1
ATOM 1416 N N . LEU A 1 186 ? 4.698 -13.881 11.394 1.00 60.69 186 LEU A N 1
ATOM 1417 C CA . LEU A 1 186 ? 4.392 -14.535 10.107 1.00 60.69 186 LEU A CA 1
ATOM 1418 C C . LEU A 1 186 ? 5.394 -15.644 9.768 1.00 60.69 186 LEU A C 1
ATOM 1420 O O . LEU A 1 186 ? 5.037 -16.594 9.078 1.00 60.69 186 LEU A O 1
ATOM 1424 N N . TRP A 1 187 ? 6.627 -15.511 10.258 1.00 60.22 187 TRP A N 1
ATOM 1425 C CA . TRP A 1 187 ? 7.735 -16.429 10.000 1.00 60.22 187 TRP A CA 1
ATOM 1426 C C . TRP A 1 187 ? 7.892 -17.490 11.086 1.00 60.22 187 TRP A C 1
ATOM 1428 O O . TRP A 1 187 ? 8.449 -18.549 10.827 1.00 60.22 187 TRP A O 1
ATOM 1438 N N . THR A 1 188 ? 7.407 -17.215 12.298 1.00 57.78 188 THR A N 1
ATOM 1439 C CA . THR A 1 188 ? 7.504 -18.133 13.442 1.00 57.78 188 THR A CA 1
ATOM 1440 C C . THR A 1 188 ? 6.232 -18.950 13.680 1.00 57.78 188 THR A C 1
ATOM 1442 O O . THR A 1 188 ? 6.177 -19.692 14.655 1.00 57.78 188 THR A O 1
ATOM 1445 N N . SER A 1 189 ? 5.185 -18.765 12.869 1.00 60.03 189 SER A N 1
ATOM 1446 C CA . SER A 1 189 ? 3.924 -19.507 13.001 1.00 60.03 189 SER A CA 1
ATOM 1447 C C . SER A 1 189 ? 4.029 -20.883 12.354 1.00 60.03 189 SER A C 1
ATOM 1449 O O . SER A 1 189 ? 4.536 -21.005 11.241 1.00 60.03 189 SER A O 1
ATOM 1451 N N . ASP A 1 190 ? 3.512 -21.896 13.044 1.00 58.25 190 ASP A N 1
ATOM 1452 C CA . ASP A 1 190 ? 3.471 -23.274 12.563 1.00 58.25 190 ASP A CA 1
ATOM 1453 C C . ASP A 1 190 ? 2.506 -23.398 11.367 1.00 58.25 190 ASP A C 1
ATOM 1455 O O . ASP A 1 190 ? 1.381 -22.901 11.417 1.00 58.25 190 ASP A O 1
ATOM 1459 N N . MET A 1 191 ? 2.968 -24.004 10.269 1.00 60.28 191 MET A N 1
ATOM 1460 C CA . MET A 1 191 ? 2.219 -24.156 9.008 1.00 60.28 191 MET A CA 1
ATOM 1461 C C . MET A 1 191 ? 1.507 -25.513 8.888 1.00 60.28 191 MET A C 1
ATOM 1463 O O . MET A 1 191 ? 0.908 -25.796 7.851 1.00 60.28 191 MET A O 1
ATOM 1467 N N . SER A 1 192 ? 1.594 -26.367 9.909 1.00 65.50 192 SER A N 1
ATOM 1468 C CA . SER A 1 192 ? 1.029 -27.723 9.888 1.00 65.50 192 SER A CA 1
ATOM 1469 C C . SER A 1 192 ? -0.505 -27.769 9.817 1.00 65.50 192 SER A C 1
ATOM 1471 O O . SER A 1 192 ? -1.048 -28.701 9.227 1.00 65.50 192 SER A O 1
ATOM 1473 N N . ASP A 1 193 ? -1.198 -26.752 10.337 1.00 72.81 193 ASP A N 1
ATOM 1474 C CA . ASP A 1 193 ? -2.639 -26.544 10.166 1.00 72.81 193 ASP A CA 1
ATOM 1475 C C . ASP A 1 193 ? -2.901 -25.189 9.493 1.00 72.81 193 ASP A C 1
ATOM 1477 O O . ASP A 1 193 ? -2.507 -24.136 10.000 1.00 72.81 193 ASP A O 1
ATOM 1481 N N . PHE A 1 194 ? -3.581 -25.207 8.344 1.00 67.88 194 PHE A N 1
ATOM 1482 C CA . PHE A 1 194 ? -3.883 -24.001 7.573 1.00 67.88 194 PHE A CA 1
ATOM 1483 C C . PHE A 1 194 ? -4.729 -23.004 8.378 1.00 67.88 194 PHE A C 1
ATOM 1485 O O . PHE A 1 194 ? -4.446 -21.802 8.357 1.00 67.88 194 PHE A O 1
ATOM 1492 N N . TRP A 1 195 ? -5.737 -23.481 9.117 1.00 61.91 195 TRP A N 1
ATOM 1493 C CA . TRP A 1 195 ? -6.618 -22.605 9.894 1.00 61.91 195 TRP A CA 1
ATOM 1494 C C . TRP A 1 195 ? -5.941 -22.100 11.172 1.00 61.91 195 TRP A C 1
ATOM 1496 O O . TRP A 1 195 ? -6.054 -20.911 11.494 1.00 61.91 195 TRP A O 1
ATOM 1506 N N . GLY A 1 196 ? -5.144 -22.945 11.830 1.00 61.97 196 GLY A N 1
ATOM 1507 C CA . GLY A 1 196 ? -4.230 -22.560 12.905 1.00 61.97 196 GLY A CA 1
ATOM 1508 C C . GLY A 1 196 ? -3.235 -21.474 12.483 1.00 61.97 196 GLY A C 1
ATOM 1509 O O . GLY A 1 196 ? -3.105 -20.471 13.187 1.00 61.97 196 GLY A O 1
ATOM 1510 N N . TYR A 1 197 ? -2.620 -21.600 11.302 1.00 66.06 197 TYR A N 1
ATOM 1511 C CA . TYR A 1 197 ? -1.718 -20.593 10.731 1.00 66.06 197 TYR A CA 1
ATOM 1512 C C . TYR A 1 197 ? -2.440 -19.273 10.427 1.00 66.06 197 TYR A C 1
ATOM 1514 O O . TYR A 1 197 ? -1.951 -18.190 10.751 1.00 66.06 197 TYR A O 1
ATOM 1522 N N . VAL A 1 198 ? -3.630 -19.336 9.824 1.00 64.06 198 VAL A N 1
ATOM 1523 C CA . VAL A 1 198 ? -4.459 -18.156 9.524 1.00 64.06 198 VAL A CA 1
ATOM 1524 C C . VAL A 1 198 ? -4.850 -17.404 10.804 1.00 64.06 198 VAL A C 1
ATOM 1526 O O . VAL A 1 198 ? -4.802 -16.165 10.844 1.00 64.06 198 VAL A O 1
ATOM 1529 N N . SER A 1 199 ? -5.194 -18.144 11.858 1.00 60.59 199 SER A N 1
ATOM 1530 C CA . SER A 1 199 ? -5.504 -17.602 13.181 1.00 60.59 199 SER A CA 1
ATOM 1531 C C . SER A 1 199 ? -4.262 -16.993 13.850 1.00 60.59 199 SER A C 1
ATOM 1533 O O . SER A 1 199 ? -4.274 -15.824 14.250 1.00 60.59 199 SER A O 1
ATOM 1535 N N . SER A 1 200 ? -3.134 -17.712 13.880 1.00 57.09 200 SER A N 1
ATOM 1536 C CA . SER A 1 200 ? -1.886 -17.262 14.520 1.00 57.09 200 SER A CA 1
ATOM 1537 C C . SER A 1 200 ? -1.230 -16.079 13.793 1.00 57.09 200 SER A C 1
ATOM 1539 O O . SER A 1 200 ? -0.681 -15.170 14.428 1.00 57.09 200 SER A O 1
ATOM 1541 N N . ALA A 1 201 ? -1.368 -16.016 12.466 1.00 57.66 201 ALA A N 1
ATOM 1542 C CA . ALA A 1 201 ? -0.978 -14.877 11.636 1.00 57.66 201 ALA A CA 1
ATOM 1543 C C . ALA A 1 201 ? -1.922 -13.664 11.789 1.00 57.66 201 ALA A C 1
ATOM 1545 O O . ALA A 1 201 ? -1.665 -12.602 11.210 1.00 57.66 201 ALA A O 1
ATOM 1546 N N . SER A 1 202 ? -3.007 -13.809 12.564 1.00 61.81 202 SER A N 1
ATOM 1547 C CA . SER A 1 202 ? -4.122 -12.861 12.725 1.00 61.81 202 SER A CA 1
ATOM 1548 C C . SER A 1 202 ? -4.638 -12.325 11.380 1.00 61.81 202 SER A C 1
ATOM 1550 O O . SER A 1 202 ? -4.830 -11.121 11.181 1.00 61.81 202 SER A O 1
ATOM 1552 N N . LEU A 1 203 ? -4.808 -13.263 10.441 1.00 64.06 203 LEU A N 1
ATOM 1553 C CA . LEU A 1 203 ? -5.566 -13.118 9.195 1.00 64.06 203 LEU A CA 1
ATOM 15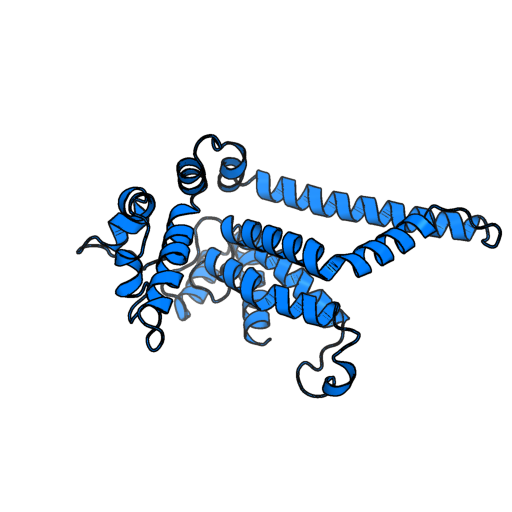54 C C . LEU A 1 203 ? -7.015 -13.615 9.359 1.00 64.06 203 LEU A C 1
ATOM 1556 O O . LEU A 1 203 ? -7.857 -13.292 8.523 1.00 64.06 203 LEU A O 1
ATOM 1560 N N . GLY A 1 204 ? -7.293 -14.351 10.443 1.00 66.38 204 GLY A N 1
ATOM 1561 C CA . GLY A 1 204 ? -8.563 -15.014 10.748 1.00 66.38 204 GLY A CA 1
ATOM 1562 C C . GLY A 1 204 ? -9.807 -14.157 10.521 1.00 66.38 204 GLY A C 1
ATOM 1563 O O . GLY A 1 204 ? -10.603 -14.520 9.657 1.00 66.38 204 GLY A O 1
ATOM 1564 N N . PRO A 1 205 ? -9.966 -12.995 11.184 1.00 69.12 205 PRO A N 1
ATOM 1565 C CA . PRO A 1 205 ? -11.192 -12.210 11.066 1.00 69.12 205 PRO A CA 1
ATOM 1566 C C . PRO A 1 205 ? -11.495 -11.772 9.628 1.00 69.12 205 PRO A C 1
ATOM 1568 O O . PRO A 1 205 ? -12.614 -11.922 9.156 1.00 69.12 205 PRO A O 1
ATOM 1571 N N . ARG A 1 206 ? -10.486 -11.314 8.882 1.00 72.75 206 ARG A N 1
ATOM 1572 C CA . ARG A 1 206 ? -10.663 -10.824 7.501 1.00 72.75 206 ARG A CA 1
ATOM 1573 C C . ARG A 1 206 ? -10.976 -11.934 6.518 1.00 72.75 206 ARG A C 1
ATOM 1575 O O . ARG A 1 206 ? -11.783 -11.748 5.614 1.00 72.75 206 ARG A O 1
ATOM 1582 N N . LEU A 1 207 ? -10.322 -13.083 6.681 1.00 72.19 207 LEU A N 1
ATOM 1583 C CA . LEU A 1 207 ? -10.625 -14.256 5.871 1.00 72.19 207 LEU A CA 1
ATOM 1584 C C . LEU A 1 207 ? -12.012 -14.806 6.199 1.00 72.19 207 LEU A C 1
ATOM 1586 O O . LEU A 1 207 ? -12.697 -15.233 5.280 1.00 72.19 207 LEU A O 1
ATOM 1590 N N . ALA A 1 208 ? -12.464 -14.708 7.451 1.00 76.19 208 ALA A N 1
ATOM 1591 C CA . ALA A 1 208 ? -13.826 -15.063 7.836 1.00 76.19 208 ALA A CA 1
ATOM 1592 C C . ALA A 1 208 ? -14.862 -14.154 7.164 1.00 76.19 208 ALA A C 1
ATOM 1594 O O . ALA A 1 208 ? -15.792 -14.650 6.529 1.00 76.19 208 ALA A O 1
ATOM 1595 N N . TYR A 1 209 ? -14.663 -12.831 7.217 1.00 78.50 209 TYR A N 1
ATOM 1596 C CA . TYR A 1 209 ? -15.530 -11.879 6.516 1.00 78.50 209 TYR A CA 1
ATOM 1597 C C . TYR A 1 209 ? -15.508 -12.096 5.000 1.00 78.50 209 TYR A C 1
ATOM 1599 O O . TYR A 1 209 ? -16.568 -12.109 4.382 1.00 78.50 209 TYR A O 1
ATOM 1607 N N . ALA A 1 210 ? -14.343 -12.337 4.394 1.00 78.06 210 ALA A N 1
ATOM 1608 C CA . ALA A 1 210 ? -14.245 -12.626 2.963 1.00 78.06 210 ALA A CA 1
ATOM 1609 C C . ALA A 1 210 ? -14.929 -13.951 2.576 1.00 78.06 210 ALA A C 1
ATOM 1611 O O . ALA A 1 210 ? -15.651 -13.998 1.578 1.00 78.06 210 ALA A O 1
ATOM 1612 N N . ALA A 1 211 ? -14.732 -15.008 3.369 1.00 80.69 211 ALA A N 1
ATOM 1613 C CA . ALA A 1 211 ? -15.325 -16.323 3.144 1.00 80.69 211 ALA A CA 1
ATOM 1614 C C . ALA A 1 211 ? -16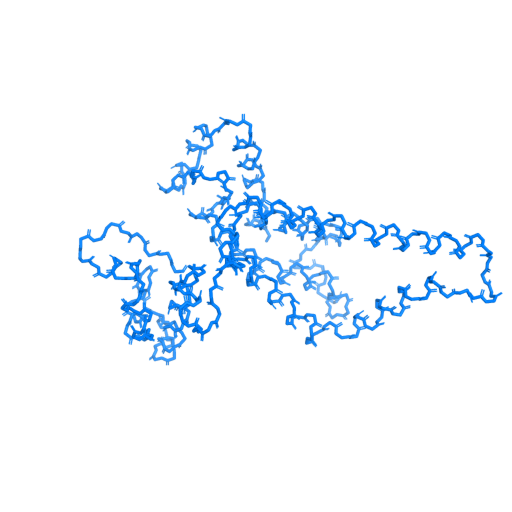.851 -16.293 3.286 1.00 80.69 211 ALA A C 1
ATOM 1616 O O . ALA A 1 211 ? -17.532 -16.917 2.480 1.00 80.69 211 ALA A O 1
ATOM 1617 N N . GLY A 1 212 ? -17.385 -15.530 4.247 1.00 83.69 212 GLY A N 1
ATOM 1618 C CA . GLY A 1 212 ? -18.830 -15.368 4.427 1.00 83.69 212 GLY A CA 1
ATOM 1619 C C . GLY A 1 212 ? -19.478 -14.370 3.460 1.00 83.69 212 GLY A C 1
ATOM 1620 O O . GLY A 1 212 ? -20.655 -14.508 3.132 1.00 83.69 212 GLY A O 1
ATOM 1621 N N . ALA A 1 213 ? -18.729 -13.387 2.947 1.00 84.44 213 ALA A N 1
ATOM 1622 C CA . ALA A 1 213 ? -19.276 -12.351 2.069 1.00 84.44 213 ALA A CA 1
ATOM 1623 C C . ALA A 1 213 ? -19.732 -12.886 0.704 1.00 84.44 213 ALA A C 1
ATOM 1625 O O . ALA A 1 213 ? -20.781 -12.472 0.211 1.00 84.44 213 ALA A O 1
ATOM 1626 N N . MET A 1 214 ? -18.967 -13.790 0.082 1.00 85.75 214 MET A N 1
ATOM 1627 C CA . MET A 1 214 ? -19.300 -14.283 -1.260 1.00 85.75 214 MET A CA 1
ATOM 1628 C C . MET A 1 214 ? -20.573 -15.154 -1.273 1.00 85.75 214 MET A C 1
ATOM 1630 O O . MET A 1 214 ? -21.455 -14.890 -2.093 1.00 85.75 214 MET A O 1
ATOM 1634 N N . PRO A 1 215 ? -20.748 -16.135 -0.365 1.00 87.69 215 PRO A N 1
ATOM 1635 C CA . PRO A 1 215 ? -22.004 -16.873 -0.250 1.00 87.69 215 PRO A CA 1
ATOM 1636 C C . PRO A 1 215 ? -23.182 -15.971 0.137 1.00 87.69 215 PRO A C 1
ATOM 1638 O O . PRO A 1 215 ? -24.257 -16.102 -0.445 1.00 87.69 215 PRO A O 1
ATOM 1641 N N . ALA A 1 216 ? -22.971 -14.999 1.034 1.00 87.38 216 ALA A N 1
ATOM 1642 C CA . ALA A 1 216 ? -24.007 -14.037 1.409 1.00 87.38 216 ALA A CA 1
ATOM 1643 C C . ALA A 1 216 ? -24.486 -13.198 0.211 1.00 87.38 216 ALA A C 1
ATOM 1645 O O . ALA A 1 216 ? -25.694 -13.056 0.011 1.00 87.38 216 ALA A O 1
ATOM 1646 N N . PHE A 1 217 ? -23.555 -12.707 -0.616 1.00 86.81 217 PHE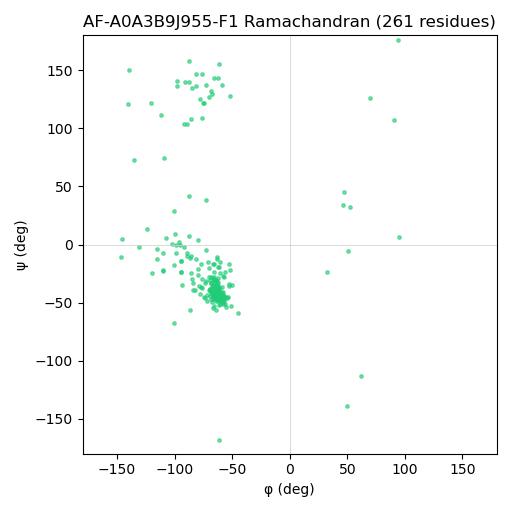 A N 1
ATOM 1647 C CA . PHE A 1 217 ? -23.871 -11.992 -1.854 1.00 86.81 217 PHE A CA 1
ATOM 1648 C C . PHE A 1 217 ? -24.606 -12.884 -2.860 1.00 86.81 217 PHE A C 1
ATOM 1650 O O . PHE A 1 217 ? -25.595 -12.454 -3.447 1.00 86.81 217 PHE A O 1
ATOM 1657 N N . ASN A 1 218 ? -24.165 -14.134 -3.036 1.00 89.62 218 ASN A N 1
ATOM 1658 C CA . ASN A 1 218 ? -24.833 -15.084 -3.929 1.00 89.62 218 ASN A CA 1
ATOM 1659 C C . ASN A 1 218 ? -26.275 -15.372 -3.484 1.00 89.62 218 ASN A C 1
ATOM 1661 O O . ASN A 1 218 ? -27.159 -15.500 -4.328 1.00 89.62 218 ASN A O 1
ATOM 1665 N N . ALA A 1 219 ? -26.516 -15.452 -2.172 1.00 89.25 219 ALA A N 1
ATOM 1666 C CA . ALA A 1 219 ? -27.849 -15.648 -1.612 1.00 89.25 219 ALA A CA 1
ATOM 1667 C C . ALA A 1 219 ? -28.730 -14.392 -1.723 1.00 89.25 219 ALA A C 1
ATOM 1669 O O . ALA A 1 219 ? -29.943 -14.511 -1.881 1.00 89.25 219 ALA A O 1
ATOM 1670 N N . ASN A 1 220 ? -28.138 -13.193 -1.667 1.00 87.31 220 ASN A N 1
ATOM 1671 C CA . ASN A 1 220 ? -28.871 -11.928 -1.692 1.00 87.31 220 ASN A CA 1
ATOM 1672 C C . ASN A 1 220 ? -28.233 -10.893 -2.643 1.00 87.31 220 ASN A C 1
ATOM 1674 O O . ASN A 1 220 ? -27.691 -9.884 -2.189 1.00 87.31 220 ASN A O 1
ATOM 1678 N N . PRO A 1 221 ? -28.334 -11.061 -3.974 1.00 87.12 221 PRO A N 1
ATOM 1679 C CA . PRO A 1 221 ? -27.578 -10.238 -4.926 1.00 87.12 221 PRO A CA 1
ATOM 1680 C C . PRO A 1 221 ? -27.938 -8.747 -4.907 1.00 87.12 221 PRO A C 1
ATOM 1682 O O . PRO A 1 221 ? -27.092 -7.896 -5.171 1.00 87.12 221 PRO A O 1
ATOM 1685 N N . LEU A 1 222 ? -29.198 -8.417 -4.602 1.00 85.06 222 LEU A N 1
ATOM 1686 C CA . LEU A 1 222 ? -29.697 -7.034 -4.625 1.00 85.06 222 LEU A CA 1
ATOM 1687 C C . LEU A 1 222 ? -29.181 -6.197 -3.453 1.00 85.06 222 LEU A C 1
ATOM 1689 O O . LEU A 1 222 ? -28.979 -4.993 -3.561 1.00 85.06 222 LEU A O 1
ATOM 1693 N N . THR A 1 223 ? -28.989 -6.847 -2.321 1.00 84.81 223 THR A N 1
ATOM 1694 C CA . THR A 1 223 ? -28.708 -6.239 -1.018 1.00 84.81 223 THR A CA 1
ATOM 1695 C C . THR A 1 223 ? -27.315 -6.626 -0.511 1.00 84.81 223 THR A C 1
ATOM 1697 O O . THR A 1 223 ? -26.861 -6.141 0.527 1.00 84.81 223 THR A O 1
ATOM 1700 N N . GLY A 1 224 ? -26.623 -7.484 -1.261 1.00 83.75 224 GLY A N 1
ATOM 1701 C CA . GLY A 1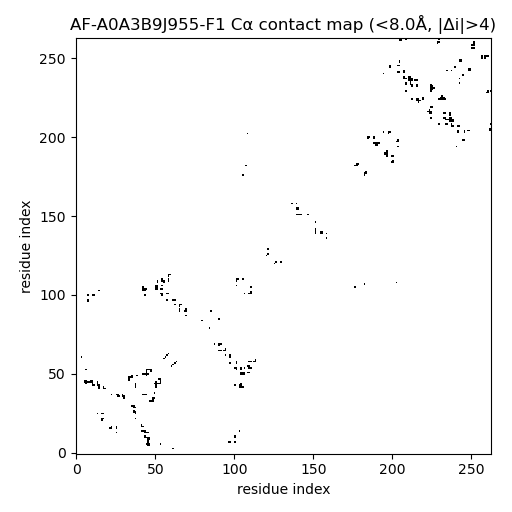 224 ? -25.277 -7.968 -1.027 1.00 83.75 224 GLY A CA 1
ATOM 1702 C C . GLY A 1 224 ? -25.160 -8.730 0.279 1.00 83.75 224 GLY A C 1
ATOM 1703 O O . GLY A 1 224 ? -25.718 -9.805 0.438 1.00 83.75 224 GLY A O 1
ATOM 1704 N N . VAL A 1 225 ? -24.413 -8.163 1.219 1.00 79.12 225 VAL A N 1
ATOM 1705 C CA . VAL A 1 225 ? -24.198 -8.753 2.545 1.00 79.12 225 VAL A CA 1
ATOM 1706 C C . VAL A 1 225 ? -25.221 -8.282 3.592 1.00 79.12 225 VAL A C 1
ATOM 1708 O O . VAL A 1 225 ? -25.212 -8.762 4.724 1.00 79.12 225 VAL A O 1
ATOM 1711 N N . GLY A 1 226 ? -26.137 -7.382 3.220 1.00 77.12 226 GLY A N 1
ATOM 1712 C CA . GLY A 1 226 ? -27.131 -6.780 4.112 1.00 77.12 226 GLY A CA 1
ATOM 1713 C C . GLY A 1 226 ? -26.675 -5.440 4.703 1.00 77.12 226 GLY A C 1
ATOM 1714 O O . GLY A 1 226 ? -25.559 -4.978 4.467 1.00 77.12 226 GLY A O 1
ATOM 1715 N N . LEU A 1 227 ? -27.557 -4.787 5.466 1.00 72.31 227 LEU A N 1
ATOM 1716 C CA . LEU A 1 227 ? -27.277 -3.495 6.110 1.00 72.31 227 LEU A CA 1
ATOM 1717 C C . LEU A 1 227 ? -26.493 -3.666 7.425 1.00 72.31 227 LEU A C 1
ATOM 1719 O O . LEU A 1 227 ? -26.717 -4.624 8.158 1.00 72.31 227 LEU A O 1
ATOM 1723 N N . GLY A 1 228 ? -25.621 -2.691 7.725 1.00 63.91 228 GLY A N 1
ATOM 1724 C CA . GLY A 1 228 ? -24.887 -2.542 8.992 1.00 63.91 228 GLY A CA 1
ATOM 1725 C C . GLY A 1 228 ? -23.523 -3.236 9.025 1.00 63.91 228 GLY A C 1
ATOM 1726 O O . GLY A 1 228 ? -23.507 -4.446 9.121 1.00 63.91 228 GLY A O 1
ATOM 1727 N N . ALA A 1 229 ? -22.426 -2.453 8.965 1.00 54.47 229 ALA A N 1
ATOM 1728 C CA . ALA A 1 229 ? -20.977 -2.668 9.246 1.00 54.47 229 ALA A CA 1
ATOM 1729 C C . ALA A 1 229 ? -20.268 -4.034 9.014 1.00 54.47 229 ALA A C 1
ATOM 1731 O O . ALA A 1 229 ? -19.058 -4.052 8.802 1.00 54.47 229 ALA A O 1
ATOM 1732 N N . SER A 1 230 ? -20.980 -5.150 9.011 1.00 60.97 230 SER A N 1
ATOM 1733 C CA . SER A 1 230 ? -20.553 -6.496 8.622 1.00 60.97 230 SER A CA 1
ATOM 1734 C C . SER A 1 230 ? -21.675 -7.308 7.959 1.00 60.97 230 SER A C 1
ATOM 1736 O O . SER A 1 230 ? -21.453 -8.458 7.623 1.00 60.97 230 SER A O 1
ATOM 1738 N N . GLY A 1 231 ? -22.848 -6.720 7.715 1.00 65.31 231 GLY A N 1
ATOM 1739 C CA . GLY A 1 231 ? -23.987 -7.334 7.048 1.00 65.31 231 GLY A CA 1
ATOM 1740 C C . GLY A 1 231 ? -24.659 -8.428 7.882 1.00 65.31 231 GLY A C 1
ATOM 1741 O O . GLY A 1 231 ? -24.021 -9.398 8.287 1.00 65.31 231 GLY A O 1
ATOM 1742 N N . PHE A 1 232 ? -25.976 -8.330 8.098 1.00 71.56 232 PHE A N 1
ATOM 1743 C CA . PHE A 1 232 ? -26.752 -9.383 8.778 1.00 71.56 232 PHE A CA 1
ATOM 1744 C C . PHE A 1 232 ? -26.551 -10.783 8.177 1.00 71.56 232 PHE A C 1
ATOM 1746 O O . PHE A 1 232 ? -26.783 -11.783 8.854 1.00 71.56 232 PHE A O 1
ATOM 1753 N N . TRP A 1 233 ? -26.121 -10.866 6.916 1.00 78.12 233 TRP A N 1
ATOM 1754 C CA . TRP A 1 233 ? -25.976 -12.129 6.209 1.00 78.12 233 TRP A CA 1
ATOM 1755 C C . TRP A 1 233 ? -24.556 -12.679 6.181 1.00 78.12 233 TRP A C 1
ATOM 1757 O O . TRP A 1 233 ? -24.405 -13.820 5.759 1.00 78.12 233 TRP A O 1
ATOM 1767 N N . ILE A 1 234 ? -23.522 -11.962 6.641 1.00 83.25 234 ILE A N 1
ATOM 1768 C CA . ILE A 1 234 ? -22.166 -12.541 6.629 1.00 83.25 234 ILE A CA 1
ATOM 1769 C C . ILE A 1 234 ? -22.016 -13.626 7.693 1.00 83.25 234 ILE A C 1
ATOM 1771 O O . ILE A 1 234 ? -21.533 -14.705 7.368 1.00 83.25 234 ILE A O 1
ATOM 1775 N N . TYR A 1 235 ? -22.418 -13.370 8.943 1.00 81.62 235 TYR A N 1
ATOM 1776 C CA . TYR A 1 235 ? -22.175 -14.312 10.045 1.00 81.62 235 TYR A CA 1
ATOM 1777 C C . TYR A 1 235 ? -22.777 -15.708 9.817 1.00 81.62 235 TYR A C 1
ATOM 1779 O O . TYR A 1 235 ? -22.054 -16.677 10.034 1.00 81.62 235 TYR A O 1
ATOM 1787 N N . PRO A 1 236 ? -24.020 -15.854 9.310 1.00 84.00 236 PRO A N 1
ATOM 1788 C CA . PRO A 1 236 ? -24.581 -17.172 8.998 1.00 84.00 236 PRO A CA 1
ATOM 1789 C C . PRO A 1 236 ? -23.870 -17.912 7.856 1.00 84.00 236 PRO A C 1
ATOM 1791 O O . PRO A 1 236 ? -24.077 -19.106 7.689 1.00 84.00 236 PRO A O 1
ATOM 1794 N N . ASN A 1 237 ? -23.083 -17.204 7.040 1.00 84.94 237 ASN A N 1
ATOM 1795 C CA . ASN A 1 237 ? -22.352 -17.764 5.903 1.00 84.94 237 ASN A CA 1
ATOM 1796 C C . ASN A 1 237 ? -20.856 -17.982 6.206 1.00 84.94 237 ASN A C 1
ATOM 1798 O O . ASN A 1 237 ? -20.115 -18.407 5.318 1.00 84.94 237 ASN A O 1
ATOM 1802 N N . MET A 1 238 ? -20.383 -17.666 7.417 1.00 84.75 238 MET A N 1
ATOM 1803 C CA . MET A 1 238 ? -18.992 -17.911 7.805 1.00 84.75 238 MET A CA 1
ATOM 1804 C C . MET A 1 238 ? -18.750 -19.399 8.109 1.00 84.75 238 MET A C 1
ATOM 1806 O O . MET A 1 238 ? -19.634 -20.048 8.661 1.00 84.75 238 MET A O 1
ATOM 1810 N N . PRO A 1 239 ? -17.545 -19.930 7.829 1.00 82.00 239 PRO A N 1
ATOM 1811 C CA . PRO A 1 239 ? -17.130 -21.243 8.325 1.00 82.00 239 PRO A CA 1
ATOM 1812 C C . PRO A 1 239 ? -17.146 -21.302 9.860 1.00 82.00 239 PRO A C 1
ATOM 1814 O O . PRO A 1 239 ? -16.664 -20.369 10.515 1.00 82.00 239 PRO A O 1
ATOM 1817 N N . ASP A 1 240 ? -17.641 -22.405 10.425 1.00 80.38 240 ASP A N 1
ATOM 1818 C CA . ASP A 1 240 ? -17.802 -22.592 11.875 1.00 80.38 240 ASP A CA 1
ATOM 1819 C C . ASP A 1 240 ? -16.472 -22.454 12.631 1.00 80.38 240 ASP A C 1
ATOM 1821 O O . ASP A 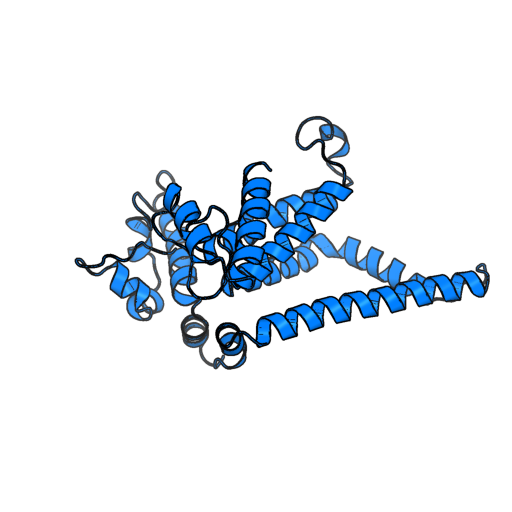1 240 ? -16.419 -21.858 13.712 1.00 80.38 240 ASP A O 1
ATOM 1825 N N . GLU A 1 241 ? -15.369 -22.919 12.037 1.00 76.69 241 GLU A N 1
ATOM 1826 C CA . GLU A 1 241 ? -14.031 -22.844 12.630 1.00 76.69 241 GLU A CA 1
ATOM 1827 C C . GLU A 1 241 ? -13.563 -21.397 12.815 1.00 76.69 241 GLU A C 1
ATOM 1829 O O . GLU A 1 241 ? -12.862 -21.078 13.775 1.00 76.69 241 GLU A O 1
ATOM 1834 N N . LEU A 1 242 ? -13.958 -20.497 11.911 1.00 76.00 242 LEU A N 1
ATOM 1835 C CA . LEU A 1 242 ? -13.620 -19.080 12.003 1.00 76.00 242 LEU A CA 1
ATOM 1836 C C . LEU A 1 242 ? -14.598 -18.333 12.907 1.00 76.00 242 LEU A C 1
ATOM 183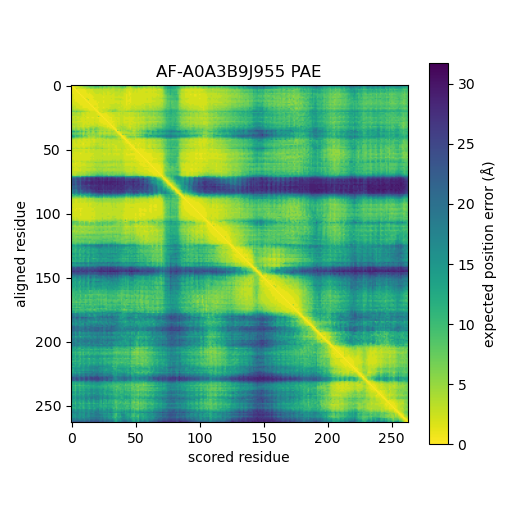8 O O . LEU A 1 242 ? -14.166 -17.483 13.686 1.00 76.00 242 LEU A O 1
ATOM 1842 N N . LEU A 1 243 ? -15.886 -18.674 12.836 1.00 76.75 243 LEU A N 1
ATOM 1843 C CA . LEU A 1 243 ? -16.929 -18.082 13.670 1.00 76.75 243 LEU A CA 1
ATOM 1844 C C . LEU A 1 243 ? -16.664 -18.331 15.163 1.00 76.75 243 LEU A C 1
ATOM 1846 O O . LEU A 1 243 ? -16.781 -17.408 15.969 1.00 76.75 243 LEU A O 1
ATOM 1850 N N . MET A 1 244 ? -16.271 -19.558 15.522 1.00 74.81 244 MET A N 1
ATOM 1851 C CA . MET A 1 244 ? -16.012 -19.960 16.911 1.00 74.81 244 MET A CA 1
ATOM 1852 C C . MET A 1 244 ? -14.537 -19.843 17.320 1.00 74.81 244 MET A C 1
ATOM 1854 O O . MET A 1 244 ? -14.239 -19.714 18.506 1.00 74.81 244 MET A O 1
ATOM 1858 N N . GLY A 1 245 ? -13.606 -19.874 16.362 1.00 73.25 245 GLY A N 1
ATOM 1859 C CA . GLY A 1 245 ? -12.164 -19.860 16.630 1.00 73.25 245 GLY A CA 1
ATOM 1860 C C . GLY A 1 245 ? -11.528 -18.471 16.708 1.00 73.25 245 GLY A C 1
ATOM 1861 O O . GLY A 1 245 ? -10.347 -18.375 17.045 1.00 73.25 245 GLY A O 1
ATOM 1862 N N . GLN A 1 246 ? -12.264 -17.398 16.391 1.00 75.88 246 GLN A N 1
ATOM 1863 C CA . GLN A 1 246 ? -11.747 -16.025 16.417 1.00 75.88 246 GLN A CA 1
ATOM 1864 C C . GLN A 1 246 ? -12.394 -15.199 17.542 1.00 75.88 246 GLN A C 1
ATOM 1866 O O . GLN A 1 246 ? -13.579 -14.856 17.450 1.00 75.88 246 GLN A O 1
ATOM 1871 N N . PRO A 1 247 ? -11.637 -14.812 18.589 1.00 76.06 247 PRO A N 1
ATOM 1872 C CA . PRO A 1 247 ? -12.186 -14.060 19.714 1.00 76.06 247 PRO A CA 1
ATOM 1873 C C . PRO A 1 247 ? -12.737 -12.691 19.295 1.00 76.06 247 PRO A C 1
ATOM 1875 O O . PRO A 1 247 ? -13.693 -12.215 19.901 1.00 76.06 247 PRO A O 1
ATOM 1878 N N . GLU A 1 248 ? -12.204 -12.072 18.240 1.00 73.19 248 GLU A N 1
ATOM 1879 C CA . GLU A 1 248 ? -12.718 -10.813 17.693 1.00 73.19 248 GLU A CA 1
ATOM 1880 C C . GLU A 1 248 ? -14.114 -10.960 17.073 1.00 73.19 248 GLU A C 1
ATOM 1882 O O . GLU A 1 248 ? -14.934 -10.049 17.190 1.00 73.19 248 GLU A O 1
ATOM 1887 N N . ILE A 1 249 ? -14.404 -12.097 16.432 1.00 76.56 249 ILE A N 1
ATOM 1888 C CA . ILE A 1 249 ? -15.725 -12.376 15.850 1.00 76.56 249 ILE A CA 1
ATOM 1889 C C . ILE A 1 249 ? -16.721 -12.691 16.965 1.00 76.56 249 ILE A C 1
ATOM 1891 O O . ILE A 1 249 ? -17.804 -12.108 17.001 1.00 76.56 249 ILE A O 1
ATOM 1895 N N . ALA A 1 250 ? -16.325 -13.527 17.927 1.00 77.38 250 ALA A N 1
ATOM 1896 C CA . ALA A 1 250 ? -17.140 -13.830 19.099 1.00 77.38 250 ALA A CA 1
ATOM 1897 C C . ALA A 1 250 ? -17.470 -12.566 19.914 1.00 77.38 250 ALA A C 1
ATOM 1899 O O . ALA A 1 250 ? -18.613 -12.370 20.327 1.00 77.38 250 ALA A O 1
ATOM 1900 N N . GLN A 1 251 ? -16.499 -11.665 20.098 1.00 76.62 251 GLN A N 1
ATOM 1901 C CA . GLN A 1 251 ? -16.745 -10.381 20.749 1.00 76.62 251 GLN A CA 1
ATOM 1902 C C . GLN A 1 251 ? -17.647 -9.471 19.915 1.00 76.62 251 GLN A C 1
ATOM 1904 O O . GLN A 1 251 ? -18.450 -8.765 20.506 1.00 76.62 251 GLN A O 1
ATOM 1909 N N . ALA A 1 252 ? -17.569 -9.467 18.582 1.00 75.25 252 ALA A N 1
ATOM 1910 C CA . ALA A 1 252 ? -18.478 -8.671 17.749 1.00 75.25 252 ALA A CA 1
ATOM 1911 C C . ALA A 1 252 ? -19.941 -9.149 17.838 1.00 75.25 252 ALA A C 1
ATOM 1913 O O . ALA A 1 252 ? -20.856 -8.338 17.740 1.00 75.25 252 ALA A O 1
ATOM 1914 N N . LEU A 1 253 ? -20.157 -10.448 18.060 1.00 76.31 253 LEU A N 1
ATOM 1915 C CA . LEU A 1 253 ? -21.487 -11.041 18.242 1.00 76.31 253 LEU A CA 1
ATOM 1916 C C . LEU A 1 253 ? -22.039 -10.875 19.665 1.00 76.31 253 LEU A C 1
ATOM 1918 O O . LEU A 1 253 ? -23.222 -11.125 19.899 1.00 76.31 253 LEU A O 1
ATOM 1922 N N . ALA A 1 254 ? -21.210 -10.460 20.625 1.00 78.50 254 ALA A N 1
ATOM 1923 C CA . ALA A 1 254 ? -21.659 -10.266 21.993 1.00 78.50 254 ALA A CA 1
ATOM 1924 C C . ALA A 1 254 ? -22.621 -9.061 22.080 1.00 78.50 254 ALA A C 1
ATOM 1926 O O . ALA A 1 254 ? -22.278 -7.970 21.621 1.00 78.50 254 ALA A O 1
ATOM 1927 N N . PRO A 1 255 ? -23.787 -9.193 22.740 1.00 73.44 255 PRO A N 1
ATOM 1928 C CA . PRO A 1 255 ? -24.784 -8.118 22.823 1.00 73.44 255 PRO A CA 1
ATOM 1929 C C . PRO A 1 255 ? -24.275 -6.856 23.536 1.00 73.44 255 PRO A C 1
ATOM 1931 O O . PRO A 1 255 ? -24.814 -5.772 23.346 1.00 73.44 255 PRO A O 1
ATOM 1934 N N . ASN A 1 256 ? -23.209 -6.988 24.327 1.00 78.31 256 ASN A N 1
ATOM 1935 C CA . ASN A 1 256 ? -22.616 -5.907 25.116 1.00 78.31 256 ASN A CA 1
ATOM 1936 C C . ASN A 1 256 ? -21.370 -5.314 24.434 1.00 78.31 256 ASN A C 1
ATOM 1938 O O . ASN A 1 256 ? -20.597 -4.585 25.059 1.00 78.31 256 ASN A O 1
ATOM 1942 N N . SER A 1 257 ? -21.110 -5.702 23.187 1.00 69.31 257 SER A N 1
ATOM 1943 C CA . SER A 1 257 ? -19.895 -5.340 22.479 1.00 69.31 257 SER A CA 1
ATOM 1944 C C . SER A 1 257 ? -19.912 -3.888 22.028 1.00 69.31 257 SER A C 1
ATOM 1946 O O . SER A 1 257 ? -20.768 -3.470 21.257 1.00 69.31 257 SER A O 1
ATOM 1948 N N . GLY A 1 258 ? -18.914 -3.123 22.470 1.00 64.31 258 GLY A N 1
ATOM 1949 C CA . GLY A 1 258 ? -18.589 -1.816 21.894 1.00 64.31 258 GLY A CA 1
ATOM 1950 C C . GLY A 1 258 ? -17.630 -1.906 20.703 1.00 64.31 258 GLY A C 1
ATOM 1951 O O . GLY A 1 258 ? -17.111 -0.879 20.263 1.00 64.31 258 GLY A O 1
ATOM 1952 N N . LEU A 1 259 ? -17.313 -3.116 20.221 1.00 63.72 259 LEU A N 1
ATOM 1953 C CA . LEU A 1 259 ? -16.398 -3.287 19.097 1.00 63.72 259 LEU A CA 1
ATOM 1954 C C . LEU A 1 259 ? -17.092 -2.923 17.795 1.00 63.72 259 LEU A C 1
ATOM 1956 O O . LEU A 1 259 ? -18.073 -3.536 17.388 1.00 63.72 259 LEU A O 1
ATOM 1960 N N . PHE A 1 260 ? -16.507 -1.960 17.094 1.00 61.16 260 PHE A N 1
ATOM 1961 C CA . PHE A 1 260 ? -16.834 -1.737 15.698 1.00 61.16 260 PHE A CA 1
ATOM 1962 C C . PHE A 1 260 ? -16.280 -2.905 14.877 1.00 61.16 260 PHE A C 1
ATOM 1964 O O . PHE A 1 260 ? -15.078 -3.185 14.987 1.00 61.16 260 PHE A O 1
ATOM 1971 N N . PRO A 1 261 ? -17.112 -3.574 14.055 1.00 56.72 261 PRO A N 1
ATOM 1972 C CA . PRO A 1 261 ? -16.635 -4.603 13.148 1.00 56.72 261 PRO A CA 1
ATOM 1973 C C . PRO A 1 261 ? -15.470 -4.053 12.322 1.00 56.72 261 PRO A C 1
ATOM 1975 O O . PRO A 1 261 ? -15.559 -2.974 11.736 1.00 56.72 261 PRO A O 1
ATOM 1978 N N . ASN A 1 262 ? -14.359 -4.785 12.311 1.00 53.53 262 ASN A N 1
ATOM 1979 C CA . ASN A 1 262 ? -13.199 -4.511 11.467 1.00 53.53 262 ASN A CA 1
ATOM 1980 C C . ASN A 1 262 ? -13.127 -5.602 10.389 1.00 53.53 262 ASN A C 1
ATOM 1982 O O . ASN A 1 262 ? -12.325 -6.530 10.552 1.00 53.53 262 ASN A O 1
ATOM 1986 N N . PRO A 1 263 ? -14.012 -5.554 9.372 1.00 48.47 263 PRO A N 1
ATOM 1987 C CA . PRO A 1 263 ? -13.988 -6.509 8.272 1.00 48.47 263 PRO A CA 1
ATOM 1988 C C . PRO A 1 263 ? -12.669 -6.479 7.485 1.00 48.47 263 PRO A C 1
ATOM 1990 O O . PRO A 1 263 ? -12.000 -5.418 7.419 1.00 48.47 263 PRO A O 1
#

Nearest PDB structures (foldseek):
  6b2z-assembly1_a  TM=2.213E-01  e=5.358E+00  Saccharomyces cerevisiae S288C

Foldseek 3Di:
DVVLVQQLVLQVVLLVCLVVVVQVVNQVVLVVQEVQGDDPPSAGDRNHNALQVLLQCLQPPVQVVLVCVLPVPDPCPVVQPPDDVDDSVVSVVSNVSSVVNNLSSLHPVSVVSNVVVVVVCCVPVVVVVCVVVVCQLVVLCDDDPPDDPVSSCVSPVVSVVVVVVVCCVVVVSVVSSCVPPLSVQLVVQDPPDVQSSCVSNVVLLVVQLVQQQVVCCVVPVVQRQDDDQSRPRSLVRGDPCSCVVHVLNVLVPDPPHPDRRDD

Mean predicted aligned error: 11.29 Å

Secondary structure (DSSP, 8-state):
-HHHHHHHHHHHHHHHHHHHT-HHHHHHHHHTT-SS---TTS---TTSSSHHHHHHHIIIIIHHHHHHHHH-TTT-TTSTTTS----HHHHHHHHHHHHHHHHHTT-HHHHHHHHHHHHHHHHHT-HHHHHHHHHHHHHTTS--TTS-HHHHHHHHHHHHHHHHHHHHHHHHHHHHHHTSHHHHHHHHS--SSHHHHHHHTT-HHHHHHHHHHHHHHHH-TTTTT-STTTTTTTGGGS-HHHHHH-HHHHHHHSTT--PPP--